Protein AF-A0A3M9ZKU4-F1 (afdb_monomer)

Radius of gyration: 20.18 Å; Cα contacts (8 Å, |Δi|>4): 265; chains: 1; bounding box: 45×36×62 Å

Structure (mmCIF, N/CA/C/O backbone):
data_AF-A0A3M9ZKU4-F1
#
_entry.id   AF-A0A3M9ZKU4-F1
#
loop_
_atom_site.group_PDB
_atom_site.id
_atom_site.type_symbol
_atom_site.label_atom_id
_atom_site.label_alt_id
_atom_site.label_comp_id
_atom_site.label_asym_id
_atom_site.label_entity_id
_atom_site.label_seq_id
_atom_site.pdbx_PDB_ins_code
_atom_site.Cartn_x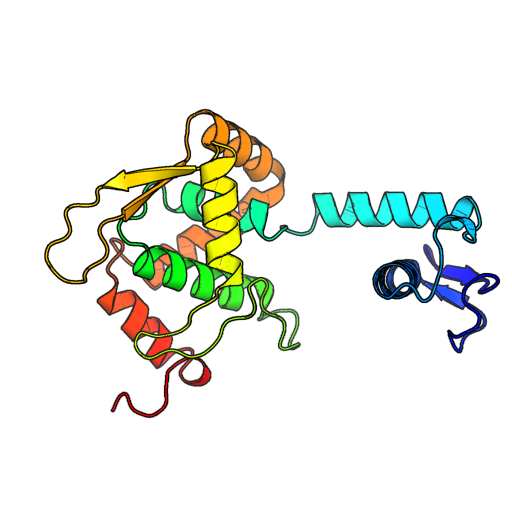
_atom_site.Cartn_y
_atom_site.Cartn_z
_atom_site.occupancy
_atom_site.B_iso_or_equiv
_atom_site.auth_seq_id
_atom_site.auth_comp_id
_atom_site.auth_asym_id
_atom_site.auth_atom_id
_atom_site.pdbx_PDB_model_num
ATOM 1 N N . MET A 1 1 ? -6.262 -0.823 36.519 1.00 55.97 1 MET A N 1
ATOM 2 C CA . MET A 1 1 ? -6.368 -1.360 35.153 1.00 55.97 1 MET A CA 1
ATOM 3 C C . MET A 1 1 ? -5.644 -0.375 34.269 1.00 55.97 1 MET A C 1
ATOM 5 O O . MET A 1 1 ? -5.822 0.823 34.496 1.00 55.97 1 MET A O 1
ATOM 9 N N . ALA A 1 2 ? -4.749 -0.844 33.404 1.00 54.88 2 ALA A N 1
ATOM 10 C CA . ALA A 1 2 ? -4.152 0.037 32.411 1.00 54.88 2 ALA A CA 1
ATOM 11 C C . ALA A 1 2 ? -5.251 0.548 31.461 1.00 54.88 2 ALA A C 1
ATOM 13 O O . ALA A 1 2 ? -6.336 -0.032 31.379 1.00 54.88 2 ALA A O 1
ATOM 14 N N . GLU A 1 3 ? -5.000 1.668 30.790 1.00 66.38 3 GLU A N 1
ATOM 15 C CA . GLU A 1 3 ? -5.910 2.185 29.769 1.00 66.38 3 GLU A CA 1
ATOM 16 C C . GLU A 1 3 ? -6.094 1.118 28.676 1.00 66.38 3 GLU A C 1
ATOM 18 O O . GLU A 1 3 ? -5.113 0.605 28.142 1.00 66.38 3 GLU A O 1
ATOM 23 N N . GLY A 1 4 ? -7.343 0.723 28.405 1.00 75.31 4 GLY A N 1
ATOM 24 C CA . GLY A 1 4 ? -7.663 -0.322 27.426 1.00 75.31 4 GLY A CA 1
ATOM 25 C C . GLY A 1 4 ? -7.646 -1.770 27.939 1.00 75.31 4 GLY A C 1
ATOM 26 O O . GLY A 1 4 ? -7.735 -2.677 27.115 1.00 75.31 4 GLY A O 1
ATOM 27 N N . GLU A 1 5 ? -7.556 -2.016 29.253 1.00 88.75 5 GLU A N 1
ATOM 28 C CA . GLU A 1 5 ? -7.750 -3.349 29.852 1.00 88.75 5 GLU A CA 1
ATOM 29 C C . GLU A 1 5 ? -9.136 -3.502 30.490 1.00 88.75 5 GLU A C 1
ATOM 31 O O . GLU A 1 5 ? -9.550 -2.690 31.323 1.00 88.75 5 GLU A O 1
ATOM 36 N N . PHE A 1 6 ? -9.814 -4.603 30.168 1.00 89.94 6 PHE A N 1
ATOM 37 C CA . PHE A 1 6 ? -11.146 -4.935 30.671 1.00 89.94 6 PHE A CA 1
ATOM 38 C C . PHE A 1 6 ? -11.105 -6.211 31.488 1.00 89.94 6 PHE A C 1
ATOM 40 O O . PHE A 1 6 ? -10.318 -7.113 31.208 1.00 89.94 6 PHE A O 1
ATOM 47 N N . ARG A 1 7 ? -11.995 -6.330 32.474 1.00 89.94 7 ARG A N 1
ATOM 48 C CA . ARG A 1 7 ? -12.228 -7.618 33.127 1.00 89.94 7 ARG A CA 1
ATOM 49 C C . ARG A 1 7 ? -12.818 -8.584 32.101 1.00 89.94 7 ARG A C 1
ATOM 51 O O . ARG A 1 7 ? -13.828 -8.269 31.478 1.00 89.94 7 ARG A O 1
ATOM 58 N N . ASN A 1 8 ? -12.217 -9.759 31.956 1.00 88.62 8 ASN A N 1
ATOM 59 C CA . ASN A 1 8 ? -12.696 -10.754 31.009 1.00 88.62 8 ASN A CA 1
ATOM 60 C C . ASN A 1 8 ? -13.974 -11.423 31.541 1.00 88.62 8 ASN A C 1
ATOM 62 O O . ASN A 1 8 ? -13.930 -12.285 32.419 1.00 88.62 8 ASN A O 1
ATOM 66 N N . THR A 1 9 ? -15.127 -10.990 31.035 1.00 87.69 9 THR A N 1
ATOM 67 C CA . THR A 1 9 ? -16.443 -11.581 31.337 1.00 87.69 9 THR A CA 1
ATOM 68 C C . THR A 1 9 ? -17.165 -12.095 30.092 1.00 87.69 9 THR A C 1
ATOM 70 O O . THR A 1 9 ? -18.273 -12.614 30.208 1.00 87.69 9 THR A O 1
ATOM 73 N N . PHE A 1 10 ? -16.550 -11.946 28.918 1.00 87.31 10 PHE A N 1
ATOM 74 C CA . PHE A 1 10 ? -17.179 -12.119 27.605 1.00 87.31 10 PHE A CA 1
ATOM 75 C C . PHE A 1 10 ? -16.336 -12.954 26.622 1.00 87.31 10 PHE A C 1
ATOM 77 O O . PHE A 1 10 ? -16.842 -13.306 25.561 1.00 87.31 10 PHE A O 1
ATOM 84 N N . ALA A 1 11 ? -15.091 -13.313 26.966 1.00 87.69 11 ALA A N 1
ATOM 85 C CA . ALA A 1 11 ? -14.219 -14.183 26.172 1.00 87.69 11 ALA A CA 1
ATOM 86 C C . ALA A 1 11 ? -13.860 -15.452 26.979 1.00 87.69 11 ALA A C 1
ATOM 88 O O . ALA A 1 11 ? -12.819 -15.492 27.639 1.00 87.69 11 ALA A O 1
ATOM 89 N N . PRO A 1 12 ? -14.726 -16.486 26.986 1.00 82.88 12 PRO A N 1
ATOM 90 C CA . PRO A 1 12 ? -14.557 -17.662 27.847 1.00 82.88 12 PRO A CA 1
ATOM 91 C C . PRO A 1 12 ? -13.347 -18.532 27.480 1.00 82.88 12 PRO A C 1
ATOM 93 O O . PRO A 1 12 ? -12.839 -19.238 28.346 1.00 82.88 12 PRO A O 1
ATOM 96 N N . ASP A 1 13 ? -12.889 -18.464 26.229 1.00 84.12 13 ASP A N 1
ATOM 97 C CA . ASP A 1 13 ? -11.744 -19.231 25.724 1.00 84.12 13 ASP A CA 1
ATOM 98 C C . ASP A 1 13 ? -10.401 -18.488 25.892 1.00 84.12 13 ASP A C 1
ATOM 100 O O . ASP A 1 13 ? -9.344 -19.037 25.581 1.00 84.12 13 ASP A O 1
ATOM 104 N N . TYR A 1 14 ? -10.424 -17.250 26.400 1.00 85.19 14 TYR A N 1
ATOM 105 C CA . TYR A 1 14 ? -9.227 -16.457 26.668 1.00 85.19 14 TYR A CA 1
ATOM 106 C C . TYR A 1 14 ? -8.731 -16.699 28.102 1.00 85.19 14 TYR A C 1
ATOM 108 O O . TYR A 1 14 ? -9.394 -16.332 29.077 1.00 85.19 14 TYR A O 1
ATOM 116 N N . ASP A 1 15 ? -7.538 -17.283 28.236 1.00 78.75 15 ASP A N 1
ATOM 117 C CA . ASP A 1 15 ? -6.897 -17.558 29.528 1.00 78.75 15 ASP A CA 1
ATOM 118 C C . ASP A 1 15 ? -6.348 -16.260 30.156 1.00 78.75 15 ASP A C 1
ATOM 120 O O . ASP A 1 15 ? -5.173 -15.908 30.034 1.00 78.75 15 ASP A O 1
ATOM 124 N N . GLY A 1 16 ? -7.221 -15.522 30.845 1.00 85.38 16 GLY A N 1
ATOM 125 C CA . GLY A 1 16 ? -6.850 -14.323 31.595 1.00 85.38 16 GLY A CA 1
ATOM 126 C C . GLY A 1 16 ? -8.031 -13.652 32.294 1.00 85.38 16 GLY A C 1
ATOM 127 O O . GLY A 1 16 ? -9.131 -13.584 31.749 1.00 85.38 16 GLY A O 1
ATOM 128 N N . GLU A 1 17 ? -7.801 -13.122 33.503 1.00 86.81 17 GLU A N 1
ATOM 129 C CA . GLU A 1 17 ? -8.806 -12.340 34.250 1.00 86.81 17 GLU A CA 1
ATOM 130 C C . GLU A 1 17 ? -9.052 -10.952 33.635 1.00 86.81 17 GLU A C 1
ATOM 132 O O . GLU A 1 17 ? -10.103 -10.342 33.859 1.00 86.81 17 GLU A O 1
ATOM 137 N N . THR A 1 18 ? -8.094 -10.462 32.845 1.00 91.12 18 THR A N 1
ATOM 138 C CA . THR A 1 18 ? -8.177 -9.218 32.083 1.00 91.12 18 THR A CA 1
ATOM 139 C C . THR A 1 18 ? -7.808 -9.444 30.622 1.00 91.12 18 THR A C 1
ATOM 141 O O . THR A 1 18 ? -6.944 -10.261 30.311 1.00 91.12 18 THR A O 1
ATOM 144 N N . ILE A 1 19 ? -8.455 -8.699 29.729 1.00 89.69 19 ILE A N 1
ATOM 145 C CA . ILE A 1 19 ? -8.217 -8.721 28.286 1.00 89.69 19 ILE A CA 1
ATOM 146 C C . ILE A 1 19 ? -8.042 -7.284 27.783 1.00 89.69 19 ILE A C 1
ATOM 148 O O . ILE A 1 19 ? -8.803 -6.389 28.154 1.00 89.69 19 ILE A O 1
ATOM 152 N N . GLY A 1 20 ? -7.001 -7.047 26.986 1.00 91.06 20 GLY A N 1
ATOM 153 C CA . GLY A 1 20 ? -6.743 -5.741 26.375 1.00 91.06 20 GLY A CA 1
ATOM 154 C C . GLY A 1 20 ? -7.569 -5.529 25.105 1.00 91.06 20 GLY A C 1
ATOM 155 O O . GLY A 1 20 ? -7.912 -6.500 24.435 1.00 91.06 20 GLY A O 1
ATOM 156 N N . VAL A 1 21 ? -7.835 -4.273 24.731 1.00 89.88 21 VAL A N 1
ATOM 157 C CA . VAL A 1 21 ? -8.605 -3.912 23.518 1.00 89.88 21 VAL A CA 1
ATOM 158 C C . VAL A 1 21 ? -8.069 -4.575 22.239 1.00 89.88 21 VAL A C 1
ATOM 160 O O . VAL A 1 21 ? -8.845 -5.036 21.406 1.00 89.88 21 VAL A O 1
ATOM 163 N N . GLU A 1 22 ? -6.745 -4.710 22.124 1.00 84.50 22 GLU A N 1
ATOM 164 C CA . GLU A 1 22 ? -6.060 -5.406 21.028 1.00 84.50 22 GLU A CA 1
ATOM 165 C C . GLU A 1 22 ? -6.488 -6.875 20.909 1.00 84.50 22 GLU A C 1
ATOM 167 O O . GLU A 1 22 ? -6.879 -7.329 19.834 1.00 84.50 22 GLU A O 1
ATOM 172 N N . ALA A 1 23 ? -6.468 -7.597 22.032 1.00 86.75 23 ALA A N 1
ATOM 173 C CA . ALA A 1 23 ? -6.866 -8.998 22.092 1.00 86.75 23 ALA A CA 1
ATOM 174 C C . ALA A 1 23 ? -8.371 -9.151 21.827 1.00 86.75 23 ALA A C 1
ATOM 176 O O . ALA A 1 23 ? -8.769 -10.049 21.098 1.00 86.75 23 ALA A O 1
ATOM 177 N N . VAL A 1 24 ? -9.213 -8.229 22.317 1.00 87.19 24 VAL A N 1
ATOM 178 C CA . VAL A 1 24 ? -10.653 -8.235 21.995 1.00 87.19 24 VAL A CA 1
ATOM 179 C C . VAL A 1 24 ? -10.888 -8.123 20.483 1.00 87.19 24 VAL A C 1
ATOM 181 O O . VAL A 1 24 ? -11.711 -8.856 19.936 1.00 87.19 24 VAL A O 1
ATOM 184 N N . ILE A 1 25 ? -10.155 -7.245 19.789 1.00 85.12 25 ILE A N 1
ATOM 185 C CA . ILE A 1 25 ? -10.245 -7.098 18.327 1.00 85.12 25 ILE A CA 1
ATOM 186 C C . ILE A 1 25 ? -9.828 -8.392 17.608 1.00 85.12 25 ILE A C 1
ATOM 188 O O . ILE A 1 25 ? -10.469 -8.780 16.627 1.00 85.12 25 ILE A O 1
ATOM 192 N N . GLU A 1 26 ? -8.782 -9.076 18.077 1.00 82.25 26 GLU A N 1
ATOM 193 C CA . GLU A 1 26 ? -8.367 -10.371 17.519 1.00 82.25 26 GLU A CA 1
ATOM 194 C C . GLU A 1 26 ? -9.414 -11.469 17.748 1.00 82.25 26 GLU A C 1
ATOM 196 O O . GLU A 1 26 ? -9.762 -12.184 16.807 1.00 82.25 26 GLU A O 1
ATOM 201 N N . GLU A 1 27 ? -9.968 -11.579 18.955 1.00 85.25 27 GLU A N 1
ATOM 202 C CA . GLU A 1 27 ? -11.001 -12.568 19.288 1.00 85.25 27 GLU A CA 1
ATOM 203 C C . GLU A 1 27 ? -12.287 -12.360 18.463 1.00 85.25 27 GLU A C 1
ATOM 205 O O . GLU A 1 27 ? -12.864 -13.324 17.948 1.00 85.25 27 GLU A O 1
ATOM 210 N N . LEU A 1 28 ? -12.710 -11.102 18.259 1.00 83.31 28 LEU A N 1
ATOM 211 C CA . LEU A 1 28 ? -13.822 -10.753 17.361 1.00 83.31 28 LEU A CA 1
ATOM 212 C C . LEU A 1 28 ? -13.537 -11.178 15.917 1.00 83.31 28 LEU A C 1
ATOM 214 O O . LEU A 1 28 ? -14.395 -11.764 15.256 1.00 83.31 28 LEU A O 1
ATOM 218 N N . ARG A 1 29 ? -12.324 -10.906 15.417 1.00 80.50 29 ARG A N 1
ATOM 219 C CA . ARG A 1 29 ? -11.918 -11.248 14.045 1.00 80.50 29 ARG A CA 1
ATOM 220 C C . ARG A 1 29 ? -11.939 -12.755 13.804 1.00 80.50 29 ARG A C 1
ATOM 222 O O . ARG A 1 29 ? -12.308 -13.191 12.714 1.00 80.50 29 ARG A O 1
ATOM 229 N N . HIS A 1 30 ? -11.552 -13.542 14.803 1.00 81.44 30 HIS A N 1
ATOM 230 C CA . HIS A 1 30 ? -11.581 -15.001 14.730 1.00 81.44 30 HIS A CA 1
ATOM 231 C C . HIS A 1 30 ? -12.965 -15.598 15.035 1.00 81.44 30 HIS A C 1
ATOM 233 O O . HIS A 1 30 ? -13.149 -16.806 14.899 1.00 81.44 30 HIS A O 1
ATOM 239 N N . GLY A 1 31 ? -13.951 -14.769 15.402 1.00 81.75 31 GLY A N 1
ATOM 240 C CA . GLY A 1 31 ? -15.306 -15.206 15.741 1.00 81.75 31 GLY A CA 1
ATOM 241 C C . GLY A 1 31 ? -15.402 -15.963 17.068 1.00 81.75 31 GLY A C 1
ATOM 242 O O . GLY A 1 31 ? -16.404 -16.636 17.310 1.00 81.75 31 GLY A O 1
ATOM 243 N N . MET A 1 32 ? -14.370 -15.861 17.906 1.00 84.44 32 MET A N 1
ATOM 244 C CA . MET A 1 32 ? -14.300 -16.466 19.239 1.00 84.44 32 MET A CA 1
ATOM 245 C C . MET A 1 32 ? -15.135 -15.675 20.254 1.00 84.44 32 MET A C 1
ATOM 247 O O . MET A 1 32 ? -15.675 -16.233 21.207 1.00 84.44 32 MET A O 1
ATOM 251 N N . VAL A 1 33 ? -15.314 -14.376 19.999 1.00 86.31 33 VAL A N 1
ATOM 252 C CA . VAL A 1 33 ? -16.228 -13.488 20.724 1.00 86.31 33 VAL A CA 1
ATOM 253 C C . VAL A 1 33 ? -17.248 -12.921 19.742 1.00 86.31 33 VAL A C 1
ATOM 255 O O . VAL A 1 33 ? -16.918 -12.602 18.599 1.00 86.31 33 VAL A O 1
ATOM 258 N N . ARG A 1 34 ? -18.506 -12.789 20.173 1.00 85.88 34 ARG A N 1
ATOM 259 C CA . ARG A 1 34 ? -19.550 -12.126 19.384 1.00 85.88 34 ARG A CA 1
ATOM 260 C C . ARG A 1 34 ? -19.668 -10.674 19.813 1.00 85.88 34 ARG A C 1
ATOM 262 O O . ARG A 1 34 ? -19.699 -10.378 21.000 1.00 85.88 34 ARG A O 1
ATOM 269 N N . GLU A 1 35 ? -19.839 -9.780 18.846 1.00 85.31 35 GLU A N 1
ATOM 270 C CA . GLU A 1 35 ? -19.991 -8.344 19.107 1.00 85.31 35 GLU A CA 1
ATOM 271 C C . GLU A 1 35 ? -21.152 -8.033 20.069 1.00 85.31 35 GLU A C 1
ATOM 273 O O . GLU A 1 35 ? -21.012 -7.198 20.955 1.00 85.31 35 GLU A O 1
ATOM 278 N N . GLY A 1 36 ? -22.273 -8.756 19.955 1.00 87.25 36 GLY A N 1
ATOM 279 C CA . GLY A 1 36 ? -23.438 -8.577 20.831 1.00 87.25 36 GLY A CA 1
ATOM 280 C C . GLY A 1 36 ? -23.235 -9.019 22.285 1.00 87.25 36 GLY A C 1
ATOM 281 O O . GLY A 1 36 ? -24.066 -8.683 23.126 1.00 87.25 36 GLY A O 1
ATOM 282 N N . ASP A 1 37 ? -22.154 -9.747 22.578 1.00 88.50 37 ASP A N 1
ATOM 283 C CA . ASP A 1 37 ? -21.815 -10.216 23.925 1.00 88.50 37 ASP A CA 1
ATOM 284 C C . ASP A 1 37 ? -20.846 -9.252 24.644 1.00 88.50 37 ASP A C 1
ATOM 286 O O . ASP A 1 37 ? -20.538 -9.439 25.824 1.00 88.50 37 ASP A O 1
ATOM 290 N N . LEU A 1 38 ? -20.375 -8.200 23.959 1.00 89.56 38 LEU A N 1
ATOM 291 C CA . LEU A 1 38 ? -19.473 -7.208 24.536 1.00 89.56 38 LEU A CA 1
ATOM 292 C C . LEU A 1 38 ? -20.212 -6.239 25.474 1.00 89.56 38 LEU A C 1
ATOM 294 O O . LEU A 1 38 ? -21.251 -5.682 25.108 1.00 89.56 38 LEU A O 1
ATOM 298 N N . PRO A 1 39 ? -19.657 -5.948 26.664 1.00 92.19 39 PRO A N 1
ATOM 299 C CA . PRO A 1 39 ? -20.089 -4.810 27.466 1.00 92.19 39 PRO A CA 1
ATOM 300 C C . PRO A 1 39 ? -19.954 -3.494 26.683 1.00 92.19 39 PRO A C 1
ATOM 302 O O . PRO A 1 39 ? -19.012 -3.325 25.910 1.00 92.19 39 PRO A O 1
ATOM 305 N N . ALA A 1 40 ? -20.847 -2.531 26.931 1.00 90.69 40 ALA A N 1
ATOM 306 C CA . ALA A 1 40 ? -20.859 -1.248 26.213 1.00 90.69 40 ALA A CA 1
ATOM 307 C C . ALA A 1 40 ? -19.508 -0.507 26.274 1.00 90.69 40 ALA A C 1
ATOM 309 O O . ALA A 1 40 ? -19.023 -0.016 25.264 1.00 90.69 40 ALA A O 1
ATOM 310 N N . GLU A 1 41 ? -18.856 -0.511 27.438 1.00 88.69 41 GLU A N 1
ATOM 311 C CA . GLU A 1 41 ? -17.528 0.087 27.636 1.00 88.69 41 GLU A CA 1
ATOM 312 C C . GLU A 1 41 ? -16.420 -0.564 26.790 1.00 88.69 41 GLU A C 1
ATOM 314 O O . GLU A 1 41 ? -15.472 0.109 26.391 1.00 88.69 41 GLU A O 1
ATOM 319 N N . VAL A 1 42 ? -16.546 -1.860 26.487 1.00 89.50 42 VAL A N 1
ATOM 320 C CA . VAL A 1 42 ? -15.620 -2.582 25.604 1.00 89.50 42 VAL A CA 1
ATOM 321 C C . VAL A 1 42 ? -15.920 -2.240 24.149 1.00 89.50 42 VAL A C 1
ATOM 323 O O . VAL A 1 42 ? -14.991 -2.045 23.374 1.00 89.50 42 VAL A O 1
ATOM 326 N N . HIS A 1 43 ? -17.202 -2.122 23.783 1.00 88.81 43 HIS A N 1
ATOM 327 C CA . HIS A 1 43 ? -17.620 -1.720 22.436 1.00 88.81 43 HIS A CA 1
ATOM 328 C C . HIS A 1 43 ? -17.090 -0.327 22.077 1.00 88.81 43 HIS A C 1
ATOM 330 O O . HIS A 1 43 ? -16.409 -0.180 21.064 1.00 88.81 43 HIS A O 1
ATOM 336 N N . ASP A 1 44 ? -17.286 0.657 22.959 1.00 88.00 44 ASP A N 1
ATOM 337 C CA . ASP A 1 44 ? -16.802 2.030 22.762 1.00 88.00 44 ASP A CA 1
ATOM 338 C C . ASP A 1 44 ? -15.270 2.089 22.639 1.00 88.00 44 ASP A C 1
ATOM 340 O O . ASP A 1 44 ? -14.722 2.8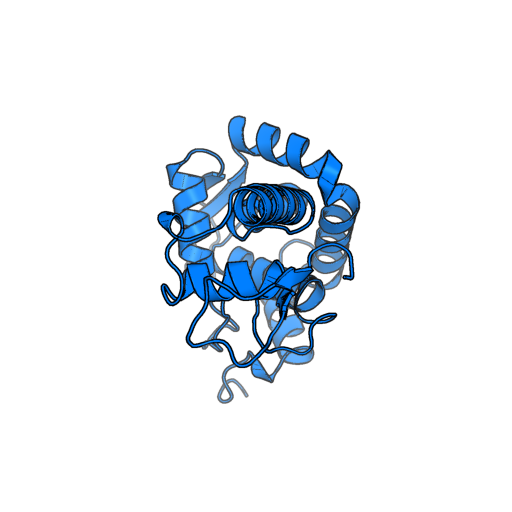18 21.805 1.00 88.00 44 ASP A O 1
ATOM 344 N N . ALA A 1 45 ? -14.558 1.299 23.446 1.00 88.81 45 ALA A N 1
ATOM 345 C CA . ALA A 1 45 ? -13.105 1.236 23.394 1.00 88.81 45 ALA A CA 1
ATOM 346 C C . ALA A 1 45 ? -12.591 0.551 22.123 1.00 88.81 45 ALA A C 1
ATOM 348 O O . ALA A 1 45 ? -11.645 1.045 21.512 1.00 88.81 45 ALA A O 1
ATOM 349 N N . VAL A 1 46 ? -13.224 -0.546 21.695 1.00 86.19 46 VAL A N 1
ATOM 350 C CA . VAL A 1 46 ? -12.921 -1.211 20.420 1.00 86.19 46 VAL A CA 1
ATOM 351 C C . VAL A 1 46 ? -13.177 -0.259 19.255 1.00 86.19 46 VAL A C 1
ATOM 353 O O . VAL A 1 46 ? -12.320 -0.138 18.386 1.00 86.19 46 VAL A O 1
ATOM 356 N N . ALA A 1 47 ? -14.298 0.465 19.247 1.00 83.75 47 ALA A N 1
ATOM 357 C CA . ALA A 1 47 ? -14.599 1.454 18.216 1.00 83.75 47 ALA A CA 1
ATOM 358 C C . ALA A 1 47 ? -13.544 2.573 18.178 1.00 83.75 47 ALA A C 1
ATOM 360 O O . ALA A 1 47 ? -13.000 2.874 17.117 1.00 83.75 47 ALA A O 1
ATOM 361 N N . THR A 1 48 ? -13.186 3.125 19.340 1.00 86.38 48 THR A N 1
ATOM 362 C CA . THR A 1 48 ? -12.147 4.162 19.466 1.00 86.38 48 THR A CA 1
ATOM 363 C C . THR A 1 48 ? -10.789 3.670 18.963 1.00 86.38 48 THR A C 1
ATOM 365 O O . THR A 1 48 ? -10.078 4.397 18.267 1.00 86.38 48 THR A O 1
ATOM 368 N N . GLU A 1 49 ? -10.425 2.433 19.293 1.00 83.69 49 GLU A N 1
ATOM 369 C CA . GLU A 1 49 ? -9.173 1.819 18.865 1.00 83.69 49 GLU A CA 1
ATOM 370 C C . GLU A 1 49 ? -9.170 1.517 17.362 1.00 83.69 49 GLU A C 1
ATOM 372 O O . GLU A 1 49 ? -8.182 1.786 16.684 1.00 83.69 49 GLU A O 1
ATOM 377 N N . LEU A 1 50 ? -10.281 1.035 16.803 1.00 78.25 50 LEU A N 1
ATOM 378 C CA . LEU A 1 50 ? -10.422 0.844 15.359 1.00 78.25 50 LEU A CA 1
ATOM 379 C C . LEU A 1 50 ? -10.329 2.173 14.604 1.00 78.25 50 LEU A C 1
ATOM 381 O O . LEU A 1 50 ? -9.614 2.238 13.608 1.00 78.25 50 LEU A O 1
ATOM 385 N N . GLU A 1 51 ? -10.954 3.244 15.099 1.00 78.69 51 GLU A N 1
ATOM 386 C CA . GLU A 1 51 ? -10.786 4.589 14.538 1.00 78.69 51 GLU A CA 1
ATOM 387 C C . GLU A 1 51 ? -9.338 5.079 14.643 1.00 78.69 51 GLU A C 1
ATOM 389 O O . GLU A 1 51 ? -8.816 5.693 13.711 1.00 78.69 51 GLU A O 1
ATOM 394 N N . ARG A 1 52 ? -8.667 4.831 15.776 1.00 80.56 52 ARG A N 1
ATOM 395 C CA . ARG A 1 52 ? -7.250 5.171 15.950 1.00 80.56 52 ARG A CA 1
ATOM 396 C C . ARG A 1 52 ? -6.399 4.432 14.924 1.00 80.56 52 ARG A C 1
ATOM 398 O O . ARG A 1 52 ? -5.623 5.074 14.223 1.00 80.56 52 ARG A O 1
ATOM 405 N N . ARG A 1 53 ? -6.577 3.118 14.782 1.00 74.81 53 ARG A N 1
ATOM 406 C CA . ARG A 1 53 ? -5.876 2.314 13.774 1.00 74.81 53 ARG A CA 1
ATOM 407 C C . ARG A 1 53 ? -6.189 2.769 12.368 1.00 74.81 53 ARG A C 1
ATOM 409 O O . ARG A 1 53 ? -5.282 2.833 11.556 1.00 74.81 53 ARG A O 1
ATOM 416 N N . GLU A 1 54 ? -7.433 3.112 12.072 1.00 71.00 54 GLU A N 1
ATOM 417 C CA . GLU A 1 54 ? -7.783 3.646 10.765 1.00 71.00 54 GLU A CA 1
ATOM 418 C C . GLU A 1 54 ? -7.073 4.982 10.506 1.00 71.00 54 GLU A C 1
ATOM 420 O O . GLU A 1 54 ? -6.634 5.234 9.388 1.00 71.00 54 GLU A O 1
ATOM 425 N N . ARG A 1 55 ? -6.910 5.840 11.517 1.00 74.06 55 ARG A N 1
ATOM 426 C CA . ARG A 1 55 ? -6.162 7.100 11.375 1.00 74.06 55 ARG A CA 1
ATOM 427 C C . ARG A 1 55 ? -4.651 6.899 11.272 1.00 74.06 55 ARG A C 1
ATOM 429 O O . ARG A 1 55 ? -3.996 7.662 10.569 1.00 74.06 55 ARG A O 1
ATOM 436 N N . GLU A 1 56 ? -4.100 5.922 11.983 1.00 72.19 56 GLU A N 1
ATOM 437 C CA . GLU A 1 56 ? -2.652 5.792 12.193 1.00 72.19 56 GLU A CA 1
ATOM 438 C C . GLU A 1 56 ? -1.996 4.709 11.330 1.00 72.19 56 GLU A C 1
ATOM 440 O O . GLU A 1 56 ? -0.814 4.818 11.007 1.00 72.19 56 GLU A O 1
ATOM 445 N N . LEU A 1 57 ? -2.740 3.679 10.925 1.00 78.44 57 LEU A N 1
ATOM 446 C CA . LEU A 1 57 ? -2.253 2.594 10.083 1.00 78.44 57 LEU A CA 1
ATOM 447 C C . LEU A 1 57 ? -2.757 2.767 8.653 1.00 78.44 57 LEU A C 1
ATOM 449 O O . LEU A 1 57 ? -3.945 2.950 8.381 1.00 78.44 57 LEU A O 1
ATOM 453 N N . ILE A 1 58 ? -1.830 2.654 7.708 1.00 84.81 58 ILE A N 1
ATOM 454 C CA . ILE A 1 58 ? -2.170 2.585 6.292 1.00 84.81 58 ILE A CA 1
ATOM 455 C C . ILE A 1 58 ? -2.848 1.241 6.019 1.00 84.81 58 ILE A C 1
ATOM 457 O O . ILE A 1 58 ? -2.250 0.181 6.206 1.00 84.81 58 ILE A O 1
ATOM 461 N N . SER A 1 59 ? -4.092 1.292 5.543 1.00 87.88 59 SER A N 1
ATOM 462 C CA . SER A 1 59 ? -4.768 0.121 4.988 1.00 87.88 59 SER A CA 1
ATOM 463 C C . SER A 1 59 ? -4.170 -0.254 3.619 1.00 87.88 59 SER A C 1
ATOM 465 O O . SER A 1 59 ? -3.616 0.619 2.937 1.00 87.88 59 SER A O 1
ATOM 467 N N . PRO A 1 60 ? -4.300 -1.515 3.168 1.00 90.50 60 PRO A N 1
ATOM 468 C CA . PRO A 1 60 ? -3.848 -1.942 1.841 1.00 90.50 60 PRO A CA 1
ATOM 469 C C . PRO A 1 60 ? -4.378 -1.084 0.685 1.00 90.50 60 PRO A C 1
ATOM 471 O O . PRO A 1 60 ? -3.639 -0.745 -0.239 1.00 90.50 60 PRO A O 1
ATOM 474 N N . GLU A 1 61 ? -5.639 -0.670 0.759 1.00 92.62 61 GLU A N 1
ATOM 475 C CA . GLU A 1 61 ? -6.300 0.175 -0.234 1.00 92.62 61 GLU A CA 1
ATOM 476 C C . GLU A 1 61 ? -5.654 1.567 -0.273 1.00 92.62 61 GLU A C 1
ATOM 478 O O . GLU A 1 61 ? -5.278 2.070 -1.336 1.00 92.62 61 GLU A O 1
ATOM 483 N N . ARG A 1 62 ? -5.442 2.178 0.902 1.00 93.62 62 ARG A N 1
ATOM 484 C CA . ARG A 1 62 ? -4.776 3.484 1.026 1.00 93.62 62 ARG A CA 1
ATOM 485 C C . ARG A 1 62 ? -3.324 3.418 0.565 1.00 93.62 62 ARG A C 1
ATOM 487 O O . ARG A 1 62 ? -2.857 4.357 -0.081 1.00 93.62 62 ARG A O 1
ATOM 494 N N . ALA A 1 63 ? -2.627 2.310 0.817 1.00 94.56 63 ALA A N 1
ATOM 495 C CA . ALA A 1 63 ? -1.262 2.097 0.345 1.00 94.56 63 ALA A CA 1
ATOM 496 C C . ALA A 1 63 ? -1.165 2.153 -1.186 1.00 94.56 63 ALA A C 1
ATOM 498 O O . ALA A 1 63 ? -0.237 2.773 -1.706 1.00 94.56 63 ALA A O 1
ATOM 499 N N . VAL A 1 64 ? -2.124 1.571 -1.920 1.00 96.94 64 VAL A N 1
ATOM 500 C CA . VAL A 1 64 ? -2.161 1.644 -3.394 1.00 96.94 64 VAL A CA 1
ATOM 501 C C . VAL A 1 64 ? -2.273 3.096 -3.865 1.00 96.94 64 VAL A C 1
ATOM 503 O O . VAL A 1 64 ? -1.509 3.529 -4.734 1.00 96.94 64 VAL A O 1
ATOM 506 N N . ILE A 1 65 ? -3.182 3.871 -3.266 1.00 97.88 65 ILE A N 1
ATOM 507 C CA . ILE A 1 65 ? -3.388 5.283 -3.619 1.00 97.88 65 ILE A CA 1
ATOM 508 C C . ILE A 1 65 ? -2.147 6.119 -3.298 1.00 97.88 65 ILE A C 1
ATOM 510 O O . ILE A 1 65 ? -1.703 6.908 -4.136 1.00 97.88 65 ILE A O 1
ATOM 514 N N . LEU A 1 66 ? -1.551 5.918 -2.120 1.00 96.75 66 LEU A N 1
ATOM 515 C CA . LEU A 1 66 ? -0.324 6.598 -1.708 1.00 96.75 66 LEU A CA 1
ATOM 516 C C . LEU A 1 66 ? 0.852 6.252 -2.623 1.00 96.75 66 LEU A C 1
ATOM 518 O O . LEU A 1 66 ? 1.587 7.153 -3.029 1.00 96.75 66 LEU A O 1
ATOM 522 N N . LEU A 1 67 ? 1.008 4.981 -2.998 1.00 97.06 67 LEU A N 1
ATOM 523 C CA . LEU A 1 67 ? 2.063 4.515 -3.893 1.00 97.06 67 LEU A CA 1
ATOM 524 C C . LEU A 1 67 ? 1.950 5.157 -5.278 1.00 97.06 67 LEU A C 1
ATOM 526 O O . LEU A 1 67 ? 2.893 5.804 -5.741 1.00 97.06 67 LEU A O 1
ATOM 530 N N . ILE A 1 68 ? 0.795 5.011 -5.934 1.00 97.75 68 ILE A N 1
ATOM 531 C CA . ILE A 1 68 ? 0.582 5.550 -7.283 1.00 97.75 68 ILE A CA 1
ATOM 532 C C . ILE A 1 68 ? 0.640 7.080 -7.242 1.00 97.75 68 ILE A C 1
ATOM 534 O O . ILE A 1 68 ? 1.292 7.685 -8.087 1.00 97.75 68 ILE A O 1
ATOM 538 N N . GLY A 1 69 ? 0.052 7.725 -6.231 1.00 97.44 69 GLY A N 1
ATOM 539 C CA . GLY A 1 69 ? 0.121 9.178 -6.058 1.00 97.44 69 GLY A CA 1
ATOM 540 C C . GLY A 1 69 ? 1.540 9.703 -5.827 1.00 97.44 69 GLY A C 1
ATOM 541 O O . GLY A 1 69 ? 1.916 10.746 -6.370 1.00 97.44 69 GLY A O 1
ATOM 542 N N . ALA A 1 70 ? 2.368 8.970 -5.080 1.00 96.75 70 ALA A N 1
ATOM 543 C CA . ALA A 1 70 ? 3.768 9.314 -4.854 1.00 96.75 70 ALA A CA 1
ATOM 544 C C . ALA A 1 70 ? 4.617 9.184 -6.127 1.00 96.75 70 ALA A C 1
ATOM 546 O O . ALA A 1 70 ? 5.517 10.004 -6.333 1.00 96.75 70 ALA A O 1
ATOM 547 N N . MET A 1 71 ? 4.326 8.180 -6.961 1.00 95.50 71 MET A N 1
ATOM 548 C CA . MET A 1 71 ? 5.013 7.906 -8.229 1.00 95.50 71 MET A CA 1
ATOM 549 C C . MET A 1 71 ? 4.475 8.730 -9.410 1.00 95.50 71 MET A C 1
ATOM 551 O O . MET A 1 71 ? 5.188 8.928 -10.396 1.00 95.50 71 MET A O 1
ATOM 555 N N . GLY A 1 72 ? 3.237 9.216 -9.314 1.00 94.94 72 GLY A N 1
ATOM 556 C CA . GLY A 1 72 ? 2.506 9.890 -10.381 1.00 94.94 72 GLY A CA 1
ATOM 557 C C . GLY A 1 72 ? 1.852 8.901 -11.347 1.00 94.94 72 GLY A C 1
ATOM 558 O O . GLY A 1 72 ? 0.717 8.473 -11.148 1.00 94.94 72 GLY A O 1
ATOM 559 N N . GLU A 1 73 ? 2.558 8.583 -12.427 1.00 94.69 73 GLU A N 1
ATOM 560 C CA . GLU A 1 73 ? 2.141 7.611 -13.443 1.00 94.69 73 GLU A CA 1
ATOM 561 C C . GLU A 1 73 ? 3.111 6.434 -13.405 1.00 94.69 73 GLU A C 1
ATOM 563 O O . GLU A 1 73 ? 4.319 6.655 -13.355 1.00 94.69 73 GLU A O 1
ATOM 568 N N . VAL A 1 74 ? 2.603 5.203 -13.447 1.00 94.19 74 VAL A N 1
ATOM 569 C CA . VAL A 1 74 ? 3.418 3.982 -13.465 1.00 94.19 74 VAL A CA 1
ATOM 570 C C . VAL A 1 74 ? 3.123 3.208 -14.738 1.00 94.19 74 VAL A C 1
ATOM 572 O O . VAL A 1 74 ? 1.979 2.838 -14.984 1.00 94.19 74 VAL A O 1
ATOM 575 N N . ARG A 1 75 ? 4.141 2.952 -15.561 1.00 92.56 75 ARG A N 1
ATOM 576 C CA . ARG A 1 75 ? 3.991 2.182 -16.807 1.00 92.56 75 ARG A CA 1
ATOM 577 C C . ARG A 1 75 ? 4.466 0.751 -16.597 1.00 92.56 75 ARG A C 1
ATOM 579 O O . ARG A 1 75 ? 5.665 0.523 -16.467 1.00 92.56 75 ARG A O 1
ATOM 586 N N . GLY A 1 76 ? 3.526 -0.186 -16.578 1.00 91.88 76 GLY A N 1
ATOM 587 C CA . GLY A 1 76 ? 3.772 -1.615 -16.438 1.00 91.88 76 GLY A CA 1
ATOM 588 C C . GLY A 1 76 ? 3.262 -2.189 -15.119 1.00 91.88 76 GLY A C 1
ATOM 589 O O . GLY A 1 76 ? 3.621 -1.726 -14.032 1.00 91.88 76 GLY A O 1
ATOM 590 N N . THR A 1 77 ? 2.454 -3.242 -15.211 1.00 92.81 77 THR A N 1
ATOM 591 C CA . THR A 1 77 ? 1.905 -3.978 -14.066 1.00 92.81 77 THR A CA 1
ATOM 592 C C . THR A 1 77 ? 3.006 -4.627 -13.230 1.00 92.81 77 THR A C 1
ATOM 594 O O . THR A 1 77 ? 2.957 -4.590 -11.998 1.00 92.81 77 THR A O 1
ATOM 597 N N . SER A 1 78 ? 4.040 -5.172 -13.869 1.00 92.75 78 SER A N 1
ATOM 598 C CA . SER A 1 78 ? 5.199 -5.765 -13.200 1.00 92.75 78 SER A CA 1
ATOM 599 C C . SER A 1 78 ? 6.001 -4.718 -12.440 1.00 92.75 78 SER A C 1
ATOM 601 O O . SER A 1 78 ? 6.413 -4.972 -11.307 1.00 92.75 78 SER A O 1
ATOM 603 N N . LEU A 1 79 ? 6.189 -3.534 -13.033 1.00 93.25 79 LEU A N 1
ATOM 604 C CA . LEU A 1 79 ? 6.852 -2.411 -12.373 1.00 93.25 79 LEU A CA 1
ATOM 605 C C . LEU A 1 79 ? 6.075 -1.991 -11.125 1.00 93.25 79 LEU A C 1
ATOM 607 O O . LEU A 1 79 ? 6.666 -1.928 -10.048 1.00 93.25 79 LEU A O 1
ATOM 611 N N . LEU A 1 80 ? 4.760 -1.783 -11.248 1.00 95.31 80 LEU A N 1
ATOM 612 C CA . LEU A 1 80 ? 3.910 -1.416 -10.118 1.00 95.31 80 LEU A CA 1
ATOM 613 C C . LEU A 1 80 ? 4.001 -2.448 -8.981 1.00 95.31 80 LEU A C 1
ATOM 615 O O . LEU A 1 80 ? 4.234 -2.068 -7.836 1.00 95.31 80 LEU A O 1
ATOM 619 N N . HIS A 1 81 ? 3.931 -3.747 -9.297 1.00 95.06 81 HIS A N 1
ATOM 620 C CA . HIS A 1 81 ? 4.105 -4.816 -8.307 1.00 95.06 81 HIS A CA 1
ATOM 621 C C . HIS A 1 81 ? 5.461 -4.759 -7.600 1.00 95.06 81 HIS A C 1
ATOM 623 O O . HIS A 1 81 ? 5.539 -4.983 -6.395 1.00 95.06 81 HIS A O 1
ATOM 629 N N . LYS A 1 82 ? 6.551 -4.486 -8.326 1.00 95.06 82 LYS A N 1
ATOM 630 C CA . LYS A 1 82 ? 7.891 -4.446 -7.721 1.00 95.06 82 LYS A CA 1
ATOM 631 C C . LYS A 1 82 ? 8.084 -3.214 -6.850 1.00 95.06 82 LYS A C 1
ATOM 633 O O . LYS A 1 82 ? 8.731 -3.304 -5.808 1.00 95.06 82 LYS A O 1
ATOM 638 N N . CYS A 1 83 ? 7.518 -2.085 -7.263 1.00 95.50 83 CYS A N 1
ATOM 639 C CA . CYS A 1 83 ? 7.511 -0.865 -6.469 1.00 95.50 83 CYS A CA 1
ATOM 640 C C . CYS A 1 83 ? 6.727 -1.077 -5.171 1.00 95.50 83 CYS A C 1
ATOM 642 O O . CYS A 1 83 ? 7.236 -0.748 -4.103 1.00 95.50 83 CYS A O 1
ATOM 644 N N . ALA A 1 84 ? 5.548 -1.698 -5.261 1.00 95.69 84 ALA A N 1
ATOM 645 C CA . ALA A 1 84 ? 4.720 -2.035 -4.111 1.00 95.69 84 ALA A CA 1
ATOM 646 C C . ALA A 1 84 ? 5.415 -2.998 -3.148 1.00 95.69 84 ALA A C 1
ATOM 648 O O . ALA A 1 84 ? 5.455 -2.719 -1.954 1.00 95.69 84 ALA A O 1
ATOM 649 N N . PHE A 1 85 ? 6.032 -4.070 -3.660 1.00 95.00 85 PHE A N 1
ATOM 650 C CA . PHE A 1 85 ? 6.832 -4.983 -2.842 1.00 95.00 85 PHE A CA 1
ATOM 651 C C . PHE A 1 85 ? 7.888 -4.227 -2.049 1.00 95.00 85 PHE A C 1
ATOM 653 O O . PHE A 1 85 ? 7.984 -4.387 -0.837 1.00 95.00 85 PHE A O 1
ATOM 660 N N . LEU A 1 86 ? 8.673 -3.396 -2.738 1.00 93.50 86 LEU A N 1
ATOM 661 C CA . LEU A 1 86 ? 9.792 -2.718 -2.111 1.00 93.50 86 LEU A CA 1
ATOM 662 C C . LEU A 1 86 ? 9.330 -1.733 -1.031 1.00 93.50 86 LEU A C 1
ATOM 664 O O . LEU A 1 86 ? 9.959 -1.635 0.017 1.00 93.50 86 LEU A O 1
ATOM 668 N N . VAL A 1 87 ? 8.236 -1.018 -1.291 1.00 93.12 87 VAL A N 1
ATOM 669 C CA . VAL A 1 87 ? 7.613 -0.117 -0.318 1.00 93.12 87 VAL A CA 1
ATOM 670 C C . VAL A 1 87 ? 7.123 -0.893 0.897 1.00 93.12 87 VAL A C 1
ATOM 672 O O . VAL A 1 87 ? 7.464 -0.518 2.013 1.00 93.12 87 VAL A O 1
ATOM 675 N N . ASP A 1 88 ? 6.422 -2.007 0.688 1.00 91.62 88 ASP A N 1
ATOM 676 C CA . ASP A 1 88 ? 5.895 -2.836 1.772 1.00 91.62 88 ASP A CA 1
ATOM 677 C C . ASP A 1 88 ? 7.021 -3.359 2.686 1.00 91.62 88 ASP A C 1
ATOM 679 O O . ASP A 1 88 ? 7.001 -3.168 3.905 1.00 91.62 88 ASP A O 1
ATOM 683 N N . VAL A 1 89 ? 8.091 -3.913 2.102 1.00 88.50 89 VAL A N 1
ATOM 684 C CA . VAL A 1 89 ? 9.198 -4.479 2.894 1.00 88.50 89 VAL A CA 1
ATOM 685 C C . VAL A 1 89 ? 10.113 -3.430 3.537 1.00 88.50 89 VAL A C 1
ATOM 687 O O . VAL A 1 89 ? 10.645 -3.667 4.621 1.00 88.50 89 VAL A O 1
ATOM 690 N N . GLU A 1 90 ? 10.337 -2.274 2.905 1.00 87.56 90 GLU A N 1
ATOM 691 C CA . GLU A 1 90 ? 11.197 -1.222 3.475 1.00 87.56 90 GLU A CA 1
ATOM 692 C C . GLU A 1 90 ? 10.467 -0.374 4.527 1.00 87.56 90 GLU A C 1
ATOM 694 O O . GLU A 1 90 ? 11.137 0.185 5.398 1.00 87.56 90 GLU A O 1
ATOM 699 N N . MET A 1 91 ? 9.135 -0.259 4.448 1.00 84.31 91 MET A N 1
ATOM 700 C CA . MET A 1 91 ? 8.339 0.561 5.368 1.00 84.31 91 MET A CA 1
ATOM 701 C C . MET A 1 91 ? 7.713 -0.248 6.501 1.00 84.31 91 MET A C 1
ATOM 703 O O . MET A 1 91 ? 7.848 0.153 7.651 1.00 84.31 91 MET A O 1
ATOM 707 N N . TYR A 1 92 ? 7.085 -1.390 6.215 1.00 69.75 92 TYR A N 1
ATOM 708 C CA . TYR A 1 92 ? 6.242 -2.082 7.200 1.00 69.75 92 TYR A CA 1
ATOM 709 C C . TYR A 1 92 ? 6.903 -3.335 7.790 1.00 69.75 92 TYR A C 1
ATOM 711 O O . TYR A 1 92 ? 6.729 -3.634 8.971 1.00 69.75 92 TYR A O 1
ATOM 719 N N . SER A 1 93 ? 7.755 -4.021 7.022 1.00 60.59 93 SER A N 1
ATOM 720 C CA . SER A 1 93 ? 8.424 -5.255 7.475 1.00 60.59 93 SER A CA 1
ATOM 721 C C . SER A 1 93 ? 9.673 -5.029 8.346 1.00 60.59 93 SER A C 1
ATOM 723 O O . SER A 1 93 ? 10.256 -5.993 8.844 1.00 60.59 93 SER A O 1
ATOM 725 N N . ARG A 1 94 ? 10.151 -3.787 8.514 1.00 48.66 94 ARG A N 1
ATOM 726 C CA . ARG A 1 94 ? 11.392 -3.518 9.269 1.00 48.66 94 ARG A CA 1
ATOM 727 C C . ARG A 1 94 ? 11.196 -3.266 10.758 1.00 48.66 94 ARG A C 1
ATOM 729 O O . ARG A 1 94 ? 12.104 -3.583 11.526 1.00 48.66 94 ARG A O 1
ATOM 736 N N . GLU A 1 95 ? 10.062 -2.704 11.160 1.00 41.44 95 GLU A N 1
ATOM 737 C CA . GLU A 1 95 ? 9.782 -2.408 12.572 1.00 41.44 95 GLU A CA 1
ATOM 738 C C . GLU A 1 95 ? 9.134 -3.595 13.291 1.00 41.44 95 GLU A C 1
ATOM 740 O O . GLU A 1 95 ? 9.479 -3.878 14.438 1.00 41.44 95 GLU A O 1
ATOM 745 N N . SER A 1 96 ? 8.299 -4.364 12.591 1.00 42.91 96 SER A N 1
ATOM 746 C CA . SER A 1 96 ? 7.793 -5.652 13.057 1.00 42.91 96 SER A CA 1
ATOM 747 C C . SER A 1 96 ? 8.596 -6.762 12.375 1.00 42.91 96 SER A C 1
ATOM 749 O O . SER A 1 96 ? 8.469 -7.009 11.185 1.00 42.91 96 SER A O 1
ATOM 751 N N . ARG A 1 97 ? 9.478 -7.450 13.106 1.00 38.66 97 ARG A N 1
ATOM 752 C CA . ARG A 1 97 ? 10.207 -8.632 12.591 1.00 38.66 97 ARG A CA 1
ATOM 753 C C . ARG A 1 97 ? 9.300 -9.846 12.337 1.00 38.66 97 ARG A C 1
ATOM 755 O O . ARG A 1 97 ? 9.811 -10.946 12.130 1.00 38.66 97 ARG A O 1
ATOM 762 N N . ASP A 1 98 ? 7.988 -9.649 12.352 1.00 40.03 98 ASP A N 1
ATOM 763 C CA . ASP A 1 98 ? 7.020 -10.666 12.004 1.00 40.03 98 ASP A CA 1
ATOM 764 C C . ASP A 1 98 ? 6.743 -10.625 10.504 1.00 40.03 98 ASP A C 1
ATOM 766 O O . ASP A 1 98 ? 6.664 -9.586 9.859 1.00 40.03 98 ASP A O 1
ATOM 770 N N . ILE A 1 99 ? 6.638 -11.818 9.939 1.00 47.00 99 ILE A N 1
ATOM 771 C CA . ILE A 1 99 ? 6.747 -12.168 8.518 1.00 47.00 99 ILE A CA 1
ATOM 772 C C . ILE A 1 99 ? 5.531 -11.662 7.693 1.00 47.00 99 ILE A C 1
ATOM 774 O O . ILE A 1 99 ? 5.331 -12.042 6.539 1.00 47.00 99 ILE A O 1
ATOM 778 N N . TYR A 1 100 ? 4.694 -10.792 8.260 1.00 57.31 100 TYR A N 1
ATOM 779 C CA . TYR A 1 100 ? 3.439 -10.339 7.672 1.00 57.31 100 TYR A CA 1
ATOM 780 C C . TYR A 1 100 ? 3.621 -9.026 6.912 1.00 57.31 100 TYR A C 1
ATOM 782 O O . TYR A 1 100 ? 3.335 -7.940 7.401 1.00 57.31 100 TYR A O 1
ATOM 790 N N . THR A 1 101 ? 4.074 -9.136 5.666 1.00 79.19 101 THR A N 1
ATOM 791 C CA . THR A 1 101 ? 3.954 -8.042 4.692 1.00 79.19 101 THR A CA 1
ATOM 792 C C . THR A 1 101 ? 2.480 -7.762 4.398 1.00 79.19 101 THR A C 1
ATOM 794 O O . THR A 1 101 ? 1.711 -8.724 4.278 1.00 79.19 101 THR A O 1
ATOM 797 N N . MET A 1 102 ? 2.107 -6.497 4.191 1.00 85.06 102 MET A N 1
ATOM 798 C CA . MET A 1 102 ? 0.728 -6.056 3.935 1.00 85.06 102 MET A CA 1
ATOM 799 C C . MET A 1 102 ? 0.044 -6.848 2.814 1.00 85.06 102 MET A C 1
ATOM 801 O O . MET A 1 102 ? -1.144 -7.152 2.897 1.00 85.06 102 MET A O 1
ATOM 805 N N . PHE A 1 103 ? 0.802 -7.228 1.784 1.00 89.81 103 PHE A N 1
ATOM 80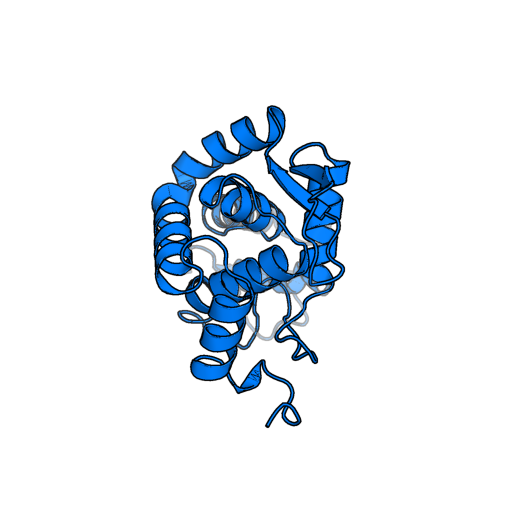6 C CA . PHE A 1 103 ? 0.258 -7.916 0.613 1.00 89.81 103 PHE A CA 1
ATOM 807 C C . PHE A 1 103 ? 0.635 -9.403 0.511 1.00 89.81 103 PHE A C 1
ATOM 809 O O . PHE A 1 103 ? 0.358 -10.032 -0.507 1.00 89.81 103 PHE A O 1
ATOM 816 N N . GLY A 1 104 ? 1.263 -10.007 1.523 1.00 87.94 104 GLY A N 1
ATOM 817 C CA . GLY A 1 104 ? 1.602 -11.441 1.515 1.00 87.94 104 GLY A CA 1
ATOM 818 C C . GLY A 1 104 ? 2.447 -11.889 0.309 1.00 87.94 104 GLY A C 1
ATOM 819 O O . GLY A 1 104 ? 2.054 -12.797 -0.432 1.00 87.94 104 GLY A O 1
ATOM 820 N N . TRP A 1 105 ? 3.587 -11.234 0.076 1.00 90.88 105 TRP A N 1
ATOM 821 C CA . TRP A 1 105 ? 4.419 -11.449 -1.114 1.00 90.88 105 TRP A CA 1
ATOM 822 C C . TRP A 1 105 ? 5.013 -12.856 -1.205 1.00 90.88 105 TRP A C 1
ATOM 824 O O . TRP A 1 105 ? 5.567 -13.387 -0.243 1.00 90.88 105 TRP A O 1
ATOM 834 N N . LYS A 1 106 ? 4.992 -13.430 -2.412 1.00 90.25 106 LYS A N 1
ATOM 835 C CA . LYS A 1 106 ? 5.584 -14.737 -2.723 1.00 90.25 106 LYS A CA 1
ATOM 836 C C . LYS A 1 106 ? 6.717 -14.600 -3.744 1.00 90.25 106 LYS A C 1
ATOM 838 O O . LYS A 1 106 ? 6.597 -13.799 -4.677 1.00 90.25 106 LYS A O 1
ATOM 843 N N . PRO A 1 107 ? 7.802 -15.387 -3.628 1.00 89.94 107 PRO A N 1
ATOM 844 C CA . PRO A 1 107 ? 8.826 -15.453 -4.666 1.00 89.94 107 PRO A CA 1
ATOM 845 C C . PRO A 1 107 ? 8.234 -15.910 -6.007 1.00 89.94 107 PRO A C 1
ATOM 847 O O . PRO A 1 107 ? 7.435 -16.843 -6.056 1.00 89.94 107 PRO A O 1
ATOM 850 N N . HIS A 1 108 ? 8.649 -15.284 -7.108 1.00 87.38 108 HIS A N 1
ATOM 851 C CA . HIS A 1 108 ? 8.206 -15.637 -8.461 1.00 87.38 108 HIS A CA 1
ATOM 852 C C . HIS A 1 108 ? 9.349 -15.449 -9.478 1.00 87.38 108 HIS A C 1
ATOM 854 O O . HIS A 1 108 ? 10.365 -14.820 -9.176 1.00 87.38 108 HIS A O 1
ATOM 860 N N . ARG A 1 109 ? 9.214 -16.018 -10.690 1.00 81.31 109 ARG A N 1
ATOM 861 C CA . ARG A 1 109 ? 10.284 -16.076 -11.717 1.00 81.31 109 ARG A CA 1
ATOM 862 C C . ARG A 1 109 ? 10.847 -14.712 -12.138 1.00 81.31 109 ARG A C 1
ATOM 864 O O . ARG A 1 109 ? 11.981 -14.628 -12.590 1.00 81.31 109 ARG A O 1
ATOM 871 N N . HIS A 1 110 ? 10.061 -13.653 -11.973 1.00 81.62 110 HIS A N 1
ATOM 872 C CA . HIS A 1 110 ? 10.454 -12.275 -12.274 1.00 81.62 110 HIS A CA 1
ATOM 873 C C . HIS A 1 110 ? 10.501 -11.426 -11.001 1.00 81.62 110 HIS A C 1
ATOM 875 O O . HIS A 1 110 ? 10.118 -10.265 -11.028 1.00 81.62 110 HIS A O 1
ATOM 881 N N . GLY A 1 111 ? 10.869 -12.019 -9.865 1.00 86.88 111 GLY A N 1
ATOM 882 C CA . GLY A 1 111 ? 10.837 -11.388 -8.547 1.00 86.88 111 GLY A CA 1
ATOM 883 C C . GLY A 1 111 ? 9.458 -11.420 -7.885 1.00 86.88 111 GLY A C 1
ATOM 884 O O . GLY A 1 111 ? 8.513 -11.943 -8.477 1.00 86.88 111 GLY A O 1
ATOM 885 N N . PRO A 1 112 ? 9.319 -10.838 -6.685 1.00 91.62 112 PRO A N 1
ATOM 886 C CA . PRO A 1 112 ? 8.180 -11.034 -5.788 1.00 91.62 112 PRO A CA 1
ATOM 887 C C . PRO A 1 112 ? 6.846 -10.644 -6.414 1.00 91.62 112 PRO A C 1
ATOM 889 O O . PRO A 1 112 ? 6.756 -9.660 -7.150 1.00 91.62 112 PRO A O 1
ATOM 892 N N . HIS A 1 113 ? 5.812 -11.422 -6.129 1.00 93.06 113 HIS A N 1
ATOM 893 C CA . HIS A 1 113 ? 4.469 -11.226 -6.654 1.00 93.06 113 HIS A CA 1
ATOM 894 C C . HIS A 1 113 ? 3.430 -11.413 -5.546 1.00 93.06 113 HIS A C 1
ATOM 896 O O . HIS A 1 113 ? 3.636 -12.201 -4.622 1.00 93.06 113 HIS A O 1
ATOM 902 N N . SER A 1 114 ? 2.325 -10.680 -5.645 1.00 93.94 114 SER A N 1
ATOM 903 C CA . SER A 1 114 ? 1.206 -10.761 -4.716 1.00 93.94 114 SER A CA 1
ATOM 904 C C . SER A 1 114 ? -0.106 -10.672 -5.485 1.00 93.94 114 SER A C 1
ATOM 906 O O . SER A 1 114 ? -0.374 -9.676 -6.153 1.00 93.94 114 SER A O 1
ATOM 908 N N . GLU A 1 115 ? -0.938 -11.701 -5.335 1.00 93.75 115 GLU A N 1
ATOM 909 C CA . GLU A 1 115 ? -2.319 -11.687 -5.826 1.00 93.75 115 GLU A CA 1
ATOM 910 C C . GLU A 1 115 ? -3.178 -10.677 -5.052 1.00 93.75 115 GLU A C 1
ATOM 912 O O . GLU A 1 115 ? -4.072 -10.063 -5.626 1.00 93.75 115 GLU A O 1
ATOM 917 N N . TRP A 1 116 ? -2.899 -10.480 -3.758 1.00 93.50 116 TRP A N 1
ATOM 918 C CA . TRP A 1 116 ? -3.628 -9.533 -2.913 1.00 93.50 116 TRP A CA 1
ATOM 919 C C . TRP A 1 116 ? -3.406 -8.094 -3.359 1.00 93.50 116 TRP A C 1
ATOM 921 O O . TRP A 1 116 ? -4.369 -7.352 -3.510 1.00 93.50 116 TRP A O 1
ATOM 931 N N . PHE A 1 117 ? -2.157 -7.719 -3.644 1.00 96.06 117 PHE A N 1
ATOM 932 C CA . PHE A 1 117 ? -1.856 -6.402 -4.197 1.00 96.06 117 PHE A CA 1
ATOM 933 C C . PHE A 1 117 ? -2.586 -6.172 -5.527 1.00 96.06 117 PHE A C 1
ATOM 935 O O . PHE A 1 117 ? -3.201 -5.125 -5.708 1.00 96.06 117 PHE A O 1
ATOM 942 N N . GLY A 1 118 ? -2.572 -7.165 -6.427 1.00 95.81 118 GLY A N 1
ATOM 943 C CA . GLY A 1 118 ? -3.309 -7.101 -7.691 1.00 95.81 118 GLY A CA 1
ATOM 944 C C . GLY A 1 118 ? -4.801 -6.826 -7.488 1.00 95.81 118 GLY A C 1
ATOM 945 O O . GLY A 1 118 ? -5.334 -5.910 -8.104 1.00 95.81 118 GLY A O 1
ATOM 946 N N . ARG A 1 119 ? -5.448 -7.529 -6.547 1.00 96.81 119 ARG A N 1
ATOM 947 C CA . ARG A 1 119 ? -6.862 -7.292 -6.205 1.00 96.81 119 ARG A CA 1
ATOM 948 C C . ARG A 1 119 ? -7.120 -5.861 -5.744 1.00 96.81 119 ARG A C 1
ATOM 950 O O . ARG A 1 119 ? -8.067 -5.254 -6.220 1.00 96.81 119 ARG A O 1
ATOM 957 N N . TYR A 1 120 ? -6.275 -5.300 -4.881 1.00 97.38 120 TYR A N 1
ATOM 958 C CA . TYR A 1 120 ? -6.452 -3.917 -4.425 1.00 97.38 120 TYR A CA 1
ATOM 959 C C . TYR A 1 120 ? -6.252 -2.884 -5.539 1.00 97.38 120 TYR A C 1
ATOM 961 O O . TYR A 1 120 ? -6.913 -1.846 -5.543 1.00 97.38 120 TYR A O 1
ATOM 969 N N . VAL A 1 121 ? -5.376 -3.162 -6.509 1.00 97.75 121 VAL A N 1
ATOM 970 C CA . VAL A 1 121 ? -5.266 -2.335 -7.719 1.00 97.75 121 VAL A CA 1
ATOM 971 C C . VAL A 1 121 ? -6.545 -2.435 -8.552 1.00 97.75 121 VAL A C 1
ATOM 973 O O . VAL A 1 121 ? -7.088 -1.399 -8.932 1.00 97.75 121 VAL A O 1
ATOM 976 N N . ASP A 1 122 ? -7.059 -3.644 -8.786 1.00 97.50 122 ASP A N 1
ATOM 977 C CA . ASP A 1 122 ? -8.295 -3.867 -9.548 1.00 97.50 122 ASP A CA 1
ATOM 978 C C . ASP A 1 122 ? -9.506 -3.195 -8.882 1.00 97.50 122 ASP A C 1
ATOM 980 O O . ASP A 1 122 ? -10.344 -2.595 -9.557 1.00 97.50 122 ASP A O 1
ATOM 984 N N . GLU A 1 123 ? -9.593 -3.250 -7.553 1.00 98.06 123 GLU A N 1
ATOM 985 C CA . GLU A 1 123 ? -10.622 -2.564 -6.770 1.00 98.06 123 GLU A CA 1
ATOM 986 C C . GLU A 1 123 ? -10.489 -1.045 -6.885 1.00 98.06 123 GLU A C 1
ATOM 988 O O . GLU A 1 123 ? -11.468 -0.376 -7.204 1.00 98.06 123 GLU A O 1
ATOM 993 N N . ALA A 1 124 ? -9.279 -0.493 -6.752 1.00 98.12 124 ALA A N 1
ATOM 994 C CA . ALA A 1 124 ? -9.051 0.938 -6.936 1.00 98.12 124 ALA A CA 1
ATOM 995 C C . ALA A 1 124 ? -9.396 1.415 -8.362 1.00 98.12 124 ALA A C 1
ATOM 997 O O . ALA A 1 124 ? -9.842 2.554 -8.541 1.00 98.12 124 ALA A O 1
ATOM 998 N N . VAL A 1 125 ? -9.214 0.560 -9.376 1.00 98.06 125 VAL A N 1
ATOM 999 C CA . VAL A 1 125 ? -9.653 0.823 -10.756 1.00 98.06 125 VAL A CA 1
ATOM 1000 C C . VAL A 1 125 ? -11.176 0.776 -10.865 1.00 98.06 125 VAL A C 1
ATOM 1002 O O . VAL A 1 125 ? -11.787 1.718 -11.374 1.00 98.06 125 VAL A O 1
ATOM 1005 N N . ARG A 1 126 ? -11.808 -0.285 -10.351 1.00 98.06 126 ARG A N 1
ATOM 1006 C CA . ARG A 1 126 ? -13.269 -0.461 -10.340 1.00 98.06 126 ARG A CA 1
ATOM 1007 C C . ARG A 1 126 ? -13.978 0.701 -9.645 1.00 98.06 126 ARG A C 1
ATOM 1009 O O . ARG A 1 126 ? -15.003 1.171 -10.133 1.00 98.06 126 ARG A O 1
ATOM 1016 N N . ASP A 1 127 ? -13.410 1.178 -8.546 1.00 97.81 127 ASP A N 1
ATOM 1017 C CA . ASP A 1 127 ? -13.976 2.238 -7.715 1.00 97.81 127 ASP A CA 1
ATOM 1018 C C . ASP A 1 127 ? -13.638 3.643 -8.268 1.00 97.81 127 ASP A C 1
ATOM 1020 O O . ASP A 1 127 ? -14.030 4.669 -7.711 1.00 97.81 127 ASP A O 1
ATOM 1024 N N . GLY A 1 128 ? -12.934 3.713 -9.406 1.00 98.12 128 GLY A N 1
ATOM 1025 C CA . GLY A 1 128 ? -12.653 4.951 -10.130 1.00 98.12 128 GLY A CA 1
ATOM 1026 C C . GLY A 1 128 ? -11.616 5.848 -9.456 1.00 98.12 128 GLY A C 1
ATOM 1027 O O . GLY A 1 128 ? -11.565 7.047 -9.746 1.00 98.12 128 GLY A O 1
ATOM 1028 N N . LEU A 1 129 ? -10.786 5.305 -8.564 1.00 98.56 129 LEU A N 1
ATOM 1029 C CA . LEU A 1 129 ? -9.670 6.011 -7.928 1.00 98.56 129 LEU A CA 1
ATOM 1030 C C . LEU A 1 129 ? -8.404 5.946 -8.792 1.00 98.56 129 LEU A C 1
ATOM 1032 O O . LEU A 1 129 ? -7.642 6.914 -8.871 1.00 98.56 129 LEU A O 1
ATOM 1036 N N . VAL A 1 130 ? -8.210 4.832 -9.493 1.00 98.50 130 VAL A N 1
ATOM 1037 C CA . VAL A 1 130 ? -7.102 4.595 -10.422 1.00 98.50 130 VAL A CA 1
ATOM 1038 C C . VAL A 1 130 ? -7.656 4.427 -11.836 1.00 98.50 130 VAL A C 1
ATOM 1040 O O . VAL A 1 130 ? -8.706 3.835 -12.046 1.00 98.50 130 VAL A O 1
ATOM 1043 N N . GLU A 1 131 ? -6.959 4.978 -12.821 1.00 98.00 131 GLU A N 1
ATOM 1044 C CA . GLU A 1 131 ? -7.197 4.716 -14.238 1.00 98.00 131 GLU A CA 1
ATOM 1045 C C . GLU A 1 131 ? -6.102 3.784 -14.750 1.00 98.00 131 GLU A C 1
ATOM 1047 O O . GLU A 1 131 ? -4.912 4.096 -14.627 1.00 98.00 131 GLU A O 1
ATOM 1052 N N . GLU A 1 132 ? -6.516 2.672 -15.352 1.00 97.31 132 GLU A N 1
ATOM 1053 C CA . GLU A 1 132 ? -5.658 1.833 -16.180 1.00 97.31 132 GLU A CA 1
ATOM 1054 C C . GLU A 1 132 ? -5.673 2.359 -17.624 1.00 97.31 132 GLU A C 1
ATOM 1056 O O . GLU A 1 132 ? -6.736 2.599 -18.198 1.00 97.31 132 GLU A O 1
ATOM 1061 N N . PHE A 1 133 ? -4.499 2.557 -18.222 1.00 94.88 133 PHE A N 1
ATOM 1062 C CA . PHE A 1 133 ? -4.357 3.048 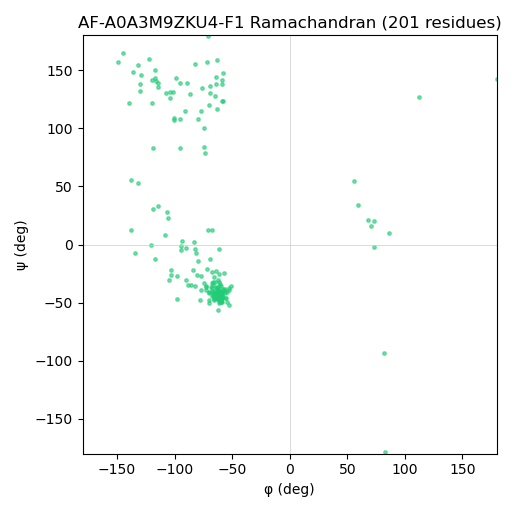-19.593 1.00 94.88 133 PHE A CA 1
ATOM 1063 C C . PHE A 1 133 ? -3.370 2.194 -20.403 1.00 94.88 133 PHE A C 1
ATOM 1065 O O . PHE A 1 133 ? -2.449 1.611 -19.831 1.00 94.88 133 PHE A O 1
ATOM 1072 N N . PRO A 1 134 ? -3.489 2.145 -21.743 1.00 92.25 134 PRO A N 1
ATOM 1073 C CA . PRO A 1 134 ? -2.538 1.418 -22.574 1.00 92.25 134 PRO A CA 1
ATOM 1074 C C . PRO A 1 134 ? -1.128 2.017 -22.482 1.00 92.25 134 PRO A C 1
ATOM 1076 O O . PRO A 1 134 ? -0.887 3.153 -22.900 1.00 92.25 134 PRO A O 1
ATOM 1079 N N . ALA A 1 135 ? -0.174 1.243 -21.974 1.00 84.25 135 ALA A N 1
ATOM 1080 C CA . ALA A 1 135 ? 1.240 1.574 -22.000 1.00 84.25 135 ALA A CA 1
ATOM 1081 C C . ALA A 1 135 ? 1.878 0.893 -23.215 1.00 84.25 135 ALA A C 1
ATOM 1083 O O . ALA A 1 135 ? 2.057 -0.321 -23.253 1.00 84.25 135 ALA 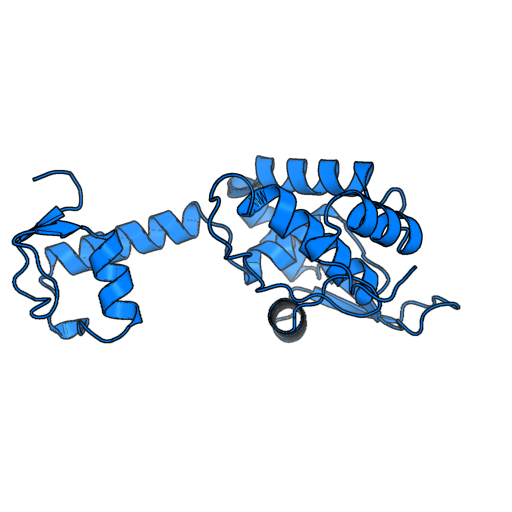A O 1
ATOM 1084 N N . LEU A 1 136 ? 2.234 1.681 -24.229 1.00 68.38 136 LEU A N 1
ATOM 1085 C CA . LEU A 1 136 ? 3.038 1.200 -25.350 1.00 68.38 136 LEU A CA 1
ATOM 1086 C C . LEU A 1 136 ? 4.490 1.021 -24.874 1.00 68.38 136 LEU A C 1
ATOM 1088 O O . LEU A 1 136 ? 5.330 1.891 -25.095 1.00 68.38 136 LEU A O 1
ATOM 1092 N N . GLN A 1 137 ? 4.787 -0.075 -24.176 1.00 59.97 137 GLN A N 1
ATOM 1093 C CA . GLN A 1 137 ? 6.159 -0.544 -23.972 1.00 59.97 137 GLN A CA 1
ATOM 1094 C C . GLN A 1 137 ? 6.402 -1.793 -24.820 1.00 59.97 137 GLN A C 1
ATOM 1096 O O . GLN A 1 137 ? 5.600 -2.721 -24.828 1.00 59.97 137 GLN A O 1
ATOM 1101 N N . GLN A 1 138 ? 7.505 -1.784 -25.572 1.00 51.62 138 GLN A N 1
ATOM 1102 C CA . GLN A 1 138 ? 7.799 -2.782 -26.603 1.00 51.62 138 GLN A CA 1
ATOM 1103 C C . GLN A 1 138 ? 8.357 -4.111 -26.066 1.00 51.62 138 GLN A C 1
ATOM 1105 O O . GLN A 1 138 ? 8.317 -5.087 -26.807 1.00 51.62 138 GLN A O 1
ATOM 1110 N N . ASP A 1 139 ? 8.812 -4.196 -24.809 1.00 51.91 139 ASP A N 1
ATOM 1111 C CA . ASP A 1 139 ? 9.788 -5.245 -24.460 1.00 51.91 139 ASP A CA 1
ATOM 1112 C C . ASP A 1 139 ? 9.359 -6.309 -23.432 1.00 51.91 139 ASP A C 1
ATOM 1114 O O . ASP A 1 139 ? 10.032 -7.332 -23.341 1.00 51.91 139 ASP A O 1
ATOM 1118 N N . PHE A 1 140 ? 8.252 -6.163 -22.687 1.00 55.16 140 PHE A N 1
ATOM 1119 C CA . PHE A 1 140 ? 7.984 -7.084 -21.555 1.00 55.16 140 PHE A CA 1
ATOM 1120 C C . PHE A 1 140 ? 6.546 -7.592 -21.390 1.00 55.16 140 PHE A C 1
ATOM 1122 O O . PHE A 1 140 ? 6.226 -8.208 -20.376 1.00 55.16 140 PHE A O 1
ATOM 1129 N N . GLY A 1 141 ? 5.675 -7.395 -22.383 1.00 60.22 141 GLY A N 1
ATOM 1130 C CA . GLY A 1 141 ? 4.3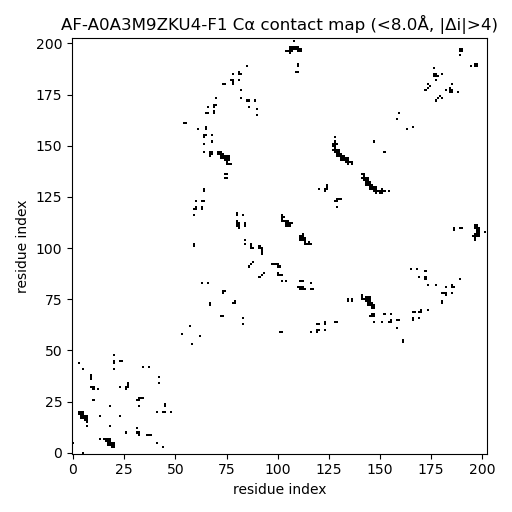07 -7.936 -22.355 1.00 60.22 141 GLY A CA 1
ATOM 1131 C C . GLY A 1 141 ? 3.343 -7.231 -21.392 1.00 60.22 141 GLY A C 1
ATOM 1132 O O . GLY A 1 141 ? 2.161 -7.560 -21.387 1.00 60.22 141 GLY A O 1
ATOM 1133 N N . ASP A 1 142 ? 3.812 -6.237 -20.635 1.00 70.19 142 ASP A N 1
ATOM 1134 C CA . ASP A 1 142 ? 2.955 -5.337 -19.867 1.00 70.19 142 ASP A CA 1
ATOM 1135 C C . ASP A 1 142 ? 2.376 -4.258 -20.791 1.00 70.19 142 ASP A C 1
ATOM 1137 O O . ASP A 1 142 ? 3.077 -3.344 -21.227 1.00 70.19 142 ASP A O 1
ATOM 1141 N N . SER A 1 143 ? 1.079 -4.361 -21.081 1.00 80.06 143 SER A N 1
ATOM 1142 C CA . SER A 1 143 ? 0.348 -3.398 -21.913 1.00 80.06 143 SER A CA 1
ATOM 1143 C C . SER A 1 143 ? -0.360 -2.304 -21.114 1.00 80.06 143 SER A C 1
ATOM 1145 O O . SER A 1 143 ? -1.004 -1.444 -21.711 1.00 80.06 143 SER A O 1
ATOM 1147 N N . ALA A 1 144 ? -0.278 -2.340 -19.783 1.00 92.12 144 ALA A N 1
ATOM 1148 C CA . ALA A 1 144 ? -1.041 -1.480 -18.888 1.00 92.12 144 ALA A CA 1
ATOM 1149 C C . ALA A 1 144 ? -0.141 -0.513 -18.110 1.00 92.12 144 ALA A C 1
ATOM 1151 O O . ALA A 1 144 ? 0.942 -0.866 -17.637 1.00 92.12 144 ALA A O 1
ATOM 1152 N N . GLY A 1 145 ? -0.600 0.723 -17.969 1.00 94.56 145 GLY A N 1
ATOM 1153 C CA . GLY A 1 145 ? -0.087 1.708 -17.031 1.00 94.56 145 GLY A CA 1
ATOM 1154 C C . GLY A 1 145 ? -1.195 2.183 -16.099 1.00 94.56 145 GLY A C 1
ATOM 1155 O O . GLY A 1 145 ? -2.374 2.053 -16.411 1.00 94.56 145 GLY A O 1
ATOM 1156 N N . TYR A 1 146 ? -0.808 2.741 -14.958 1.00 97.62 146 TYR A N 1
ATOM 1157 C CA . TYR A 1 146 ? -1.711 3.136 -13.884 1.00 97.62 146 TYR A CA 1
ATOM 1158 C C . TYR A 1 146 ? -1.418 4.566 -13.443 1.00 97.62 146 TYR A C 1
ATOM 1160 O O . TYR A 1 146 ? -0.258 4.970 -13.311 1.00 97.62 146 TYR A O 1
ATOM 1168 N N . ARG A 1 147 ? -2.470 5.347 -13.203 1.00 98.12 147 ARG A N 1
ATOM 1169 C CA . ARG A 1 147 ? -2.383 6.701 -12.636 1.00 98.12 147 ARG A CA 1
ATOM 1170 C C . ARG A 1 147 ? -3.629 7.017 -11.821 1.00 98.12 147 ARG A C 1
ATOM 1172 O O . ARG A 1 147 ? -4.688 6.456 -12.071 1.00 98.12 147 ARG A O 1
ATOM 1179 N N . LEU A 1 148 ? -3.533 7.954 -10.882 1.00 98.50 148 LEU A N 1
ATOM 1180 C CA . LEU A 1 148 ? -4.713 8.410 -10.141 1.00 98.50 148 LEU A CA 1
ATOM 1181 C C . LEU A 1 148 ? -5.673 9.208 -11.039 1.00 98.50 148 LEU A C 1
ATOM 1183 O O . LEU A 1 148 ? -5.246 10.108 -11.776 1.00 98.50 148 LEU A O 1
ATOM 1187 N N . THR A 1 149 ? -6.973 8.939 -10.911 1.00 98.56 149 THR A N 1
ATOM 1188 C CA . THR A 1 149 ? -8.043 9.750 -11.515 1.00 98.56 149 THR A CA 1
ATOM 1189 C C . THR A 1 149 ? -8.176 11.105 -10.809 1.00 98.56 149 THR A C 1
ATOM 1191 O O . THR A 1 149 ? -7.481 11.405 -9.837 1.00 98.56 149 THR A O 1
ATOM 1194 N N . GLY A 1 150 ? -9.109 11.952 -11.258 1.00 98.25 150 GLY A N 1
ATOM 1195 C CA . GLY A 1 150 ? -9.476 13.161 -10.512 1.00 98.25 150 GLY A CA 1
ATOM 1196 C C . GLY A 1 150 ? -9.972 12.857 -9.091 1.00 98.25 150 GLY A C 1
ATOM 1197 O O . GLY A 1 150 ? -9.616 13.580 -8.162 1.00 98.25 150 GLY A O 1
ATOM 1198 N N . THR A 1 151 ? -10.740 11.778 -8.914 1.00 98.06 151 THR A N 1
ATOM 1199 C CA . THR A 1 151 ? -11.215 11.316 -7.600 1.00 98.06 151 THR A CA 1
ATOM 1200 C C . THR A 1 151 ? -10.060 10.757 -6.776 1.00 98.06 151 THR A C 1
ATOM 1202 O O . THR A 1 151 ? -9.858 11.203 -5.651 1.00 98.06 151 THR A O 1
ATOM 1205 N N . GLY A 1 152 ? -9.223 9.893 -7.358 1.00 98.38 152 GLY A N 1
ATOM 1206 C CA . GLY A 1 152 ? -8.053 9.347 -6.666 1.00 98.38 152 GLY A CA 1
ATOM 1207 C C . GLY A 1 152 ? -7.052 10.413 -6.227 1.00 98.38 152 GLY A C 1
ATOM 1208 O O . GLY A 1 152 ? -6.468 10.304 -5.158 1.00 98.38 152 GLY A O 1
ATOM 1209 N N . LYS A 1 153 ? -6.882 11.498 -6.995 1.00 98.44 153 LYS A N 1
ATOM 1210 C CA . LYS A 1 153 ? -6.034 12.634 -6.590 1.00 98.44 153 LYS A CA 1
ATOM 1211 C C . LYS A 1 153 ? -6.586 13.389 -5.381 1.00 98.44 153 LYS A C 1
ATOM 1213 O O . LYS A 1 153 ? -5.792 13.882 -4.586 1.00 98.44 153 LYS A O 1
ATOM 1218 N N . LYS A 1 154 ? -7.913 13.502 -5.249 1.00 97.69 154 LYS A N 1
ATOM 1219 C CA . LYS A 1 154 ? -8.540 14.096 -4.057 1.00 97.69 154 LYS A CA 1
ATOM 1220 C C . LYS A 1 154 ? -8.325 13.205 -2.840 1.00 97.69 154 LYS A C 1
ATOM 1222 O O . LYS A 1 154 ? -7.922 13.717 -1.803 1.00 97.69 154 LYS A O 1
ATOM 1227 N N . GLU A 1 155 ? -8.512 11.898 -3.007 1.00 96.94 155 GLU A N 1
ATOM 1228 C CA . GLU A 1 155 ? -8.251 10.913 -1.955 1.00 96.94 155 GLU A CA 1
ATOM 1229 C C . GLU A 1 155 ? -6.783 10.951 -1.514 1.00 96.94 155 GLU A C 1
ATOM 1231 O O . GLU A 1 155 ? -6.477 11.106 -0.338 1.00 96.94 155 GLU A O 1
ATOM 1236 N N . PHE A 1 156 ? -5.853 10.943 -2.469 1.00 97.25 156 PHE A N 1
ATOM 1237 C CA . PHE A 1 156 ? -4.425 11.077 -2.193 1.00 97.25 156 PHE A CA 1
ATOM 1238 C C . PHE A 1 156 ? -4.082 12.372 -1.447 1.00 97.25 156 PHE A C 1
ATOM 1240 O O . PHE A 1 156 ? -3.241 12.352 -0.554 1.00 97.25 156 PHE A O 1
ATOM 1247 N N . ALA A 1 157 ? -4.724 13.493 -1.788 1.00 96.62 157 ALA A N 1
ATOM 1248 C CA . ALA A 1 157 ? -4.517 14.758 -1.088 1.00 96.62 157 ALA A CA 1
ATOM 1249 C C . ALA A 1 157 ? -5.024 14.709 0.363 1.00 96.62 157 ALA A C 1
ATOM 1251 O O . ALA A 1 157 ? -4.330 15.208 1.244 1.00 96.62 157 ALA A O 1
ATOM 1252 N N . ALA A 1 158 ? -6.175 14.077 0.614 1.00 93.94 158 ALA A N 1
ATOM 1253 C CA . ALA A 1 158 ? -6.697 13.873 1.965 1.00 93.94 158 ALA A CA 1
ATOM 1254 C C . ALA A 1 158 ? -5.776 12.963 2.796 1.00 93.94 158 ALA A C 1
ATOM 1256 O O . ALA A 1 158 ? -5.438 13.284 3.932 1.00 93.94 158 ALA A O 1
ATOM 1257 N N . LEU A 1 159 ? -5.285 11.872 2.199 1.00 92.94 159 LEU A N 1
ATOM 1258 C CA . LEU A 1 159 ? -4.328 10.971 2.842 1.00 92.94 159 LEU A CA 1
ATOM 1259 C C . LEU A 1 159 ? -2.971 11.639 3.101 1.00 92.94 159 LEU A C 1
ATOM 1261 O O . LEU A 1 159 ? -2.275 11.268 4.043 1.00 92.94 159 LEU A O 1
ATOM 1265 N N . LEU A 1 160 ? -2.584 12.634 2.296 1.00 92.75 160 LEU A N 1
ATOM 1266 C CA . LEU A 1 160 ? -1.308 13.328 2.454 1.00 92.75 160 LEU A CA 1
ATOM 1267 C C . LEU A 1 160 ? -1.183 14.000 3.824 1.00 92.75 160 LEU A C 1
ATOM 1269 O O . LEU A 1 160 ? -0.088 14.023 4.378 1.00 92.75 160 LEU A O 1
ATOM 1273 N N . GLU A 1 161 ? -2.278 14.535 4.369 1.00 85.94 161 GLU A N 1
ATOM 1274 C CA . GLU A 1 161 ? -2.268 15.210 5.672 1.00 85.94 161 GLU A CA 1
ATOM 1275 C C . GLU A 1 161 ? -1.845 14.258 6.798 1.00 85.94 161 GLU A C 1
ATOM 1277 O O . GLU A 1 161 ? -1.026 14.629 7.638 1.00 85.94 161 GLU A O 1
ATOM 1282 N N . ALA A 1 162 ? -2.327 13.013 6.762 1.00 86.69 162 ALA A N 1
ATOM 1283 C CA . ALA A 1 162 ? -1.991 11.982 7.742 1.00 86.69 162 ALA A CA 1
ATOM 1284 C C . ALA A 1 162 ? -0.654 11.276 7.438 1.00 86.69 162 ALA A C 1
ATOM 1286 O O . ALA A 1 162 ? 0.109 10.969 8.350 1.00 86.69 162 ALA A O 1
ATOM 1287 N N . PHE A 1 163 ? -0.330 11.071 6.157 1.00 90.56 163 PHE A N 1
ATOM 1288 C CA . PHE A 1 163 ? 0.750 10.180 5.710 1.00 90.56 163 PHE A CA 1
ATOM 1289 C C . PHE A 1 163 ? 1.859 10.907 4.927 1.00 90.56 163 PHE A C 1
ATOM 1291 O O . PHE A 1 163 ? 2.502 10.346 4.036 1.00 90.56 163 PHE A O 1
ATOM 1298 N N . THR A 1 164 ? 2.118 12.186 5.232 1.00 92.88 164 THR A N 1
ATOM 1299 C CA . THR A 1 164 ? 3.165 12.977 4.547 1.00 92.88 164 THR A CA 1
ATOM 1300 C C . THR A 1 164 ? 4.543 12.305 4.627 1.00 92.88 164 THR A C 1
ATOM 1302 O O . THR A 1 164 ? 5.292 12.290 3.643 1.00 92.88 164 THR A O 1
ATOM 1305 N N . ASN A 1 165 ? 4.890 11.745 5.790 1.00 90.44 165 ASN A N 1
ATOM 1306 C CA . ASN A 1 165 ? 6.183 11.093 6.000 1.00 90.44 165 ASN A CA 1
ATOM 1307 C C . ASN A 1 165 ? 6.299 9.795 5.192 1.00 90.44 165 ASN A C 1
ATOM 1309 O O . ASN A 1 165 ? 7.334 9.571 4.563 1.00 90.44 165 ASN A O 1
ATOM 1313 N N . ASP A 1 166 ? 5.231 9.002 5.128 1.00 90.50 166 ASP A N 1
ATOM 1314 C CA . ASP A 1 166 ? 5.138 7.800 4.299 1.00 90.50 166 ASP A CA 1
ATOM 1315 C C . ASP A 1 166 ? 5.329 8.123 2.820 1.00 90.50 166 ASP A C 1
ATOM 1317 O O . ASP A 1 166 ? 6.176 7.530 2.160 1.00 90.50 166 ASP A O 1
ATOM 1321 N N . VAL A 1 167 ? 4.639 9.141 2.296 1.00 94.62 167 VAL A N 1
ATOM 1322 C CA . VAL A 1 167 ? 4.800 9.568 0.895 1.00 94.62 167 VAL A CA 1
ATOM 1323 C C . VAL A 1 167 ? 6.230 10.010 0.606 1.00 94.62 167 VAL A C 1
ATOM 1325 O O . VAL A 1 167 ? 6.792 9.677 -0.444 1.00 94.62 167 VAL A O 1
ATOM 1328 N N . LYS A 1 168 ? 6.848 10.759 1.525 1.00 95.00 168 LYS A N 1
ATOM 1329 C CA . LYS A 1 168 ? 8.256 11.145 1.398 1.00 95.00 168 LYS A CA 1
ATOM 1330 C C . LYS A 1 168 ? 9.150 9.906 1.359 1.00 95.00 168 LYS A C 1
ATOM 1332 O O . LYS A 1 168 ? 10.019 9.821 0.491 1.00 95.00 168 LYS A O 1
ATOM 1337 N N . LYS A 1 169 ? 8.896 8.928 2.228 1.00 92.75 169 LYS A N 1
ATOM 1338 C CA . LYS A 1 169 ? 9.650 7.677 2.279 1.00 92.75 169 LYS A CA 1
ATOM 1339 C C . LYS A 1 169 ? 9.485 6.848 1.008 1.00 92.75 169 LYS A C 1
ATOM 1341 O O . LYS A 1 169 ? 10.489 6.403 0.455 1.00 92.75 169 LYS A O 1
ATOM 1346 N N . ILE A 1 170 ? 8.265 6.715 0.488 1.00 94.38 170 ILE A N 1
ATOM 1347 C CA . ILE A 1 170 ? 7.979 6.057 -0.794 1.00 94.38 170 ILE A CA 1
ATOM 1348 C C . ILE A 1 170 ? 8.814 6.703 -1.904 1.00 94.38 170 ILE A C 1
ATOM 1350 O O . ILE A 1 170 ? 9.514 6.008 -2.642 1.00 94.38 170 ILE A O 1
ATOM 1354 N N . ARG A 1 171 ? 8.810 8.039 -1.998 1.00 95.50 171 ARG A N 1
ATOM 1355 C CA . ARG A 1 171 ? 9.602 8.769 -3.003 1.00 95.50 171 ARG A CA 1
ATOM 1356 C C . ARG A 1 171 ? 11.102 8.526 -2.856 1.00 95.50 171 ARG A C 1
ATOM 1358 O O . ARG A 1 171 ? 11.778 8.336 -3.864 1.00 95.50 171 ARG A O 1
ATOM 1365 N N . GLU A 1 172 ? 11.624 8.500 -1.632 1.00 94.94 172 GLU A N 1
ATOM 1366 C CA . GLU A 1 172 ? 13.035 8.190 -1.359 1.00 94.94 172 GLU A CA 1
ATOM 1367 C C . GLU A 1 172 ? 13.407 6.764 -1.794 1.00 94.94 172 GLU A C 1
ATOM 1369 O O . GLU A 1 172 ? 14.428 6.567 -2.459 1.00 94.94 172 GLU A O 1
ATOM 1374 N N . ILE A 1 173 ? 12.566 5.776 -1.467 1.00 93.44 173 ILE A N 1
ATOM 1375 C CA . ILE A 1 173 ? 12.752 4.377 -1.876 1.00 93.44 173 ILE A CA 1
ATOM 1376 C C . ILE A 1 173 ? 12.765 4.285 -3.409 1.00 93.44 173 ILE A C 1
ATOM 1378 O O . ILE A 1 173 ? 13.686 3.699 -3.984 1.00 93.44 173 ILE A O 1
ATOM 1382 N N . MET A 1 174 ? 11.797 4.915 -4.084 1.00 93.56 174 MET A N 1
ATOM 1383 C CA . MET A 1 174 ? 11.695 4.894 -5.548 1.00 93.56 174 MET A CA 1
ATOM 1384 C C . MET A 1 174 ? 12.872 5.594 -6.229 1.00 93.56 174 MET A C 1
ATOM 1386 O O . MET A 1 174 ? 13.426 5.060 -7.189 1.00 93.56 174 MET A O 1
ATOM 1390 N N . ALA A 1 175 ? 13.313 6.745 -5.717 1.00 92.88 175 ALA A N 1
ATOM 1391 C CA . ALA A 1 175 ? 14.469 7.460 -6.256 1.00 92.88 175 ALA A CA 1
ATOM 1392 C C . ALA A 1 175 ? 15.759 6.626 -6.176 1.00 92.88 175 ALA A C 1
ATOM 1394 O O . ALA A 1 175 ? 16.594 6.686 -7.079 1.00 92.88 175 ALA A O 1
ATOM 1395 N N . LYS A 1 176 ? 15.911 5.826 -5.113 1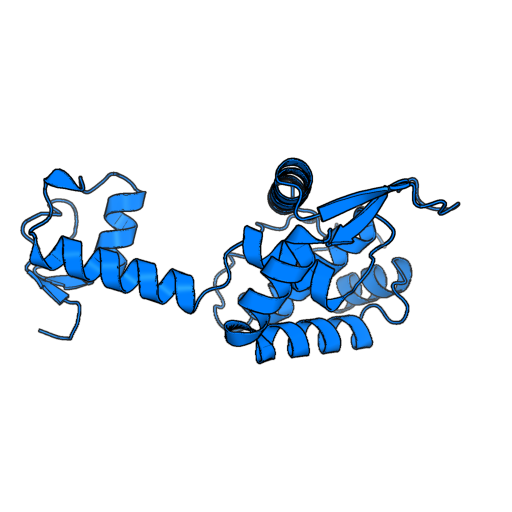.00 91.19 176 LYS A N 1
ATOM 1396 C CA . LYS A 1 176 ? 17.073 4.959 -4.898 1.00 91.19 176 LYS A CA 1
ATOM 1397 C C . LYS A 1 176 ? 17.031 3.686 -5.747 1.00 91.19 176 LYS A C 1
ATOM 1399 O O . LYS A 1 176 ? 18.042 3.325 -6.345 1.00 91.19 176 LYS A O 1
ATOM 1404 N N . ALA A 1 177 ? 15.900 2.983 -5.760 1.00 87.31 177 ALA A N 1
ATOM 1405 C CA . ALA A 1 177 ? 15.811 1.626 -6.302 1.00 87.31 177 ALA A CA 1
ATOM 1406 C C . ALA A 1 177 ? 15.278 1.555 -7.739 1.00 87.31 177 ALA A C 1
ATOM 1408 O O . ALA A 1 177 ? 15.626 0.636 -8.477 1.00 87.31 177 ALA A O 1
ATOM 1409 N N . ALA A 1 178 ? 14.466 2.529 -8.152 1.00 83.88 178 ALA A N 1
ATOM 1410 C CA . ALA A 1 178 ? 13.832 2.572 -9.466 1.00 83.88 178 ALA A CA 1
ATOM 1411 C C . ALA A 1 178 ? 14.000 3.948 -10.141 1.00 83.88 178 ALA A C 1
ATOM 1413 O O . ALA A 1 178 ? 13.009 4.550 -10.568 1.00 83.88 178 ALA A O 1
ATOM 1414 N N . PRO A 1 179 ? 15.233 4.483 -10.271 1.00 83.25 179 PRO A N 1
ATOM 1415 C CA . PRO A 1 179 ? 15.440 5.769 -10.926 1.00 83.25 179 PRO A CA 1
ATOM 1416 C C . PRO A 1 179 ? 14.917 5.714 -12.366 1.00 83.25 179 PRO A C 1
ATOM 1418 O O . PRO A 1 179 ? 15.323 4.854 -13.152 1.00 83.25 179 PRO A O 1
ATOM 1421 N N . GLY A 1 180 ? 14.001 6.628 -12.696 1.00 82.38 180 GLY A N 1
ATOM 1422 C CA . GLY A 1 180 ? 13.343 6.666 -14.003 1.00 82.38 180 GLY A CA 1
ATOM 1423 C C . GLY A 1 180 ? 12.405 5.486 -14.271 1.00 82.38 180 GLY A C 1
ATOM 1424 O O . GLY A 1 180 ? 12.145 5.200 -15.433 1.00 82.38 180 GLY A O 1
ATOM 1425 N N . GLN A 1 181 ? 11.925 4.793 -13.230 1.00 83.62 181 GLN A N 1
ATOM 1426 C CA . GLN A 1 181 ? 10.970 3.686 -13.357 1.00 83.62 181 GLN A CA 1
ATOM 1427 C C . GLN A 1 181 ? 11.475 2.511 -14.221 1.00 83.62 181 GLN A C 1
ATOM 1429 O O . GLN A 1 181 ? 10.716 1.839 -14.912 1.00 83.62 181 GLN A O 1
ATOM 1434 N N . SER A 1 182 ? 12.782 2.238 -14.183 1.00 88.44 182 SER A N 1
ATOM 1435 C CA . SER A 1 182 ? 13.373 1.095 -14.889 1.00 88.44 182 SER A CA 1
ATOM 1436 C C . SER A 1 182 ? 13.105 -0.218 -14.146 1.00 88.44 182 SER A C 1
ATOM 1438 O O . SER A 1 182 ? 13.629 -0.431 -13.049 1.00 88.44 182 SER A O 1
ATOM 1440 N N . LEU A 1 183 ? 12.336 -1.113 -14.776 1.00 89.38 183 LEU A N 1
ATOM 1441 C CA .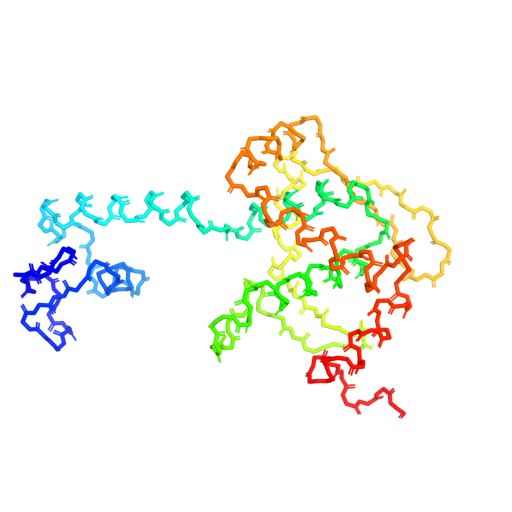 LEU A 1 183 ? 12.021 -2.438 -14.236 1.00 89.38 183 LEU A CA 1
ATOM 1442 C C . LEU A 1 183 ? 13.287 -3.274 -13.982 1.00 89.38 183 LEU A C 1
ATOM 1444 O O . LEU A 1 183 ? 13.442 -3.816 -12.891 1.00 89.38 183 LEU A O 1
ATOM 1448 N N . ASP A 1 184 ? 14.225 -3.317 -14.930 1.00 88.94 184 ASP A N 1
ATOM 1449 C CA . ASP A 1 184 ? 15.468 -4.096 -14.800 1.00 88.94 184 ASP A CA 1
ATOM 1450 C C . ASP A 1 184 ? 16.317 -3.657 -13.605 1.00 88.94 184 ASP A C 1
ATOM 1452 O O . ASP A 1 184 ? 16.857 -4.487 -12.864 1.00 88.94 184 ASP A O 1
ATOM 1456 N N . ARG A 1 185 ? 16.422 -2.340 -13.384 1.00 90.00 185 ARG A N 1
ATOM 1457 C CA . ARG A 1 185 ? 17.143 -1.791 -12.228 1.00 90.00 185 ARG A CA 1
ATOM 1458 C C . ARG A 1 185 ? 16.462 -2.171 -10.925 1.00 90.00 185 ARG A C 1
ATOM 1460 O O . ARG A 1 185 ? 17.146 -2.565 -9.984 1.00 90.00 185 ARG A O 1
ATOM 1467 N N . LEU A 1 186 ? 15.136 -2.097 -10.891 1.00 91.75 186 LEU A N 1
ATOM 1468 C CA . LEU A 1 186 ? 14.359 -2.448 -9.713 1.00 91.75 186 LEU A CA 1
ATOM 1469 C C . LEU A 1 186 ? 14.449 -3.946 -9.393 1.00 91.75 186 LEU A C 1
ATOM 1471 O O . LEU A 1 186 ? 14.678 -4.304 -8.241 1.00 91.75 186 LEU A O 1
ATOM 1475 N N . ILE A 1 187 ? 14.357 -4.825 -10.395 1.00 91.31 187 ILE A N 1
ATOM 1476 C CA . ILE A 1 187 ? 14.553 -6.273 -10.215 1.00 91.31 187 ILE A CA 1
ATOM 1477 C C . ILE A 1 187 ? 15.970 -6.557 -9.710 1.00 91.31 187 ILE A C 1
ATOM 1479 O O . ILE A 1 187 ? 16.138 -7.292 -8.738 1.00 91.31 187 ILE A O 1
ATOM 1483 N N . SER A 1 188 ? 16.985 -5.931 -10.311 1.00 91.19 188 SER A N 1
ATOM 1484 C CA . SER A 1 188 ? 18.380 -6.077 -9.875 1.00 91.19 188 SER A CA 1
ATOM 1485 C C . SER A 1 188 ? 18.575 -5.624 -8.425 1.00 91.19 188 SER A C 1
ATOM 1487 O O . SER A 1 188 ? 19.283 -6.277 -7.658 1.00 91.19 188 SER A O 1
ATOM 1489 N N . TYR A 1 189 ? 17.928 -4.523 -8.028 1.00 92.50 189 TYR A N 1
ATOM 1490 C CA . TYR A 1 189 ? 17.932 -4.049 -6.647 1.00 92.50 189 TYR A CA 1
ATOM 1491 C C . TYR A 1 189 ? 17.280 -5.073 -5.711 1.00 92.50 189 TYR A C 1
ATOM 1493 O O . TYR A 1 189 ? 17.875 -5.432 -4.696 1.00 92.50 189 TYR A O 1
ATOM 1501 N N . ILE A 1 190 ? 16.100 -5.589 -6.069 1.00 91.88 190 ILE A N 1
ATOM 1502 C CA . ILE A 1 190 ? 15.381 -6.585 -5.267 1.00 91.88 190 ILE A CA 1
ATOM 1503 C C . ILE A 1 190 ? 16.217 -7.855 -5.101 1.00 91.88 190 ILE A C 1
ATOM 1505 O O . ILE A 1 190 ? 16.389 -8.314 -3.982 1.00 91.88 190 ILE A O 1
ATOM 1509 N N . TYR A 1 191 ? 16.810 -8.393 -6.166 1.00 91.06 191 TYR A N 1
ATOM 1510 C CA . TYR A 1 191 ? 17.628 -9.609 -6.071 1.00 91.06 191 TYR A CA 1
ATOM 1511 C C . TYR A 1 191 ? 18.887 -9.415 -5.227 1.00 91.06 191 TYR A C 1
ATOM 1513 O O . TYR A 1 191 ? 19.322 -10.338 -4.542 1.00 91.06 191 TYR A O 1
ATOM 1521 N N . LYS A 1 192 ? 19.460 -8.210 -5.244 1.00 91.56 192 LYS A N 1
ATOM 1522 C CA . LYS A 1 192 ? 20.624 -7.875 -4.425 1.00 91.56 192 LYS A CA 1
ATOM 1523 C C . LYS A 1 192 ? 20.283 -7.732 -2.939 1.00 91.56 192 LYS A C 1
ATOM 1525 O O . LYS A 1 192 ? 21.105 -8.096 -2.103 1.00 91.56 192 LYS A O 1
ATOM 1530 N N . HIS A 1 193 ? 19.133 -7.144 -2.615 1.00 90.50 193 HIS A N 1
ATOM 1531 C CA . HIS A 1 193 ? 18.790 -6.744 -1.246 1.00 90.50 193 HIS A CA 1
ATOM 1532 C C . HIS A 1 193 ? 17.799 -7.678 -0.540 1.00 90.50 193 HIS A C 1
ATOM 1534 O O . HIS A 1 193 ? 17.793 -7.701 0.686 1.00 90.50 193 HIS A O 1
ATOM 1540 N N . TYR A 1 194 ? 17.024 -8.449 -1.302 1.00 89.31 194 TYR A N 1
ATOM 1541 C CA . TYR A 1 194 ? 15.959 -9.347 -0.844 1.00 89.31 194 TYR A CA 1
ATOM 1542 C C . TYR A 1 194 ? 15.996 -10.685 -1.607 1.00 89.31 194 TYR A C 1
ATOM 1544 O O . TYR A 1 194 ? 15.019 -11.065 -2.267 1.00 89.31 194 TYR A O 1
ATOM 1552 N N . PRO A 1 195 ? 17.137 -11.400 -1.609 1.00 88.00 195 PRO A N 1
ATOM 1553 C CA . PRO A 1 195 ? 17.302 -12.625 -2.391 1.00 88.00 195 PRO A CA 1
ATOM 1554 C C . PRO A 1 195 ? 16.323 -13.742 -1.993 1.00 88.00 195 PRO A C 1
ATOM 1556 O O . PRO A 1 195 ? 15.986 -14.582 -2.822 1.00 88.00 195 PRO A O 1
ATOM 1559 N N . GLU A 1 196 ? 15.820 -13.752 -0.759 1.00 84.25 196 GLU A N 1
ATOM 1560 C CA . GLU A 1 196 ? 14.790 -14.679 -0.274 1.00 84.25 196 GLU A CA 1
ATOM 1561 C C . GLU A 1 196 ? 13.442 -14.525 -0.996 1.00 84.25 196 GLU A C 1
ATOM 1563 O O . GLU A 1 196 ? 12.668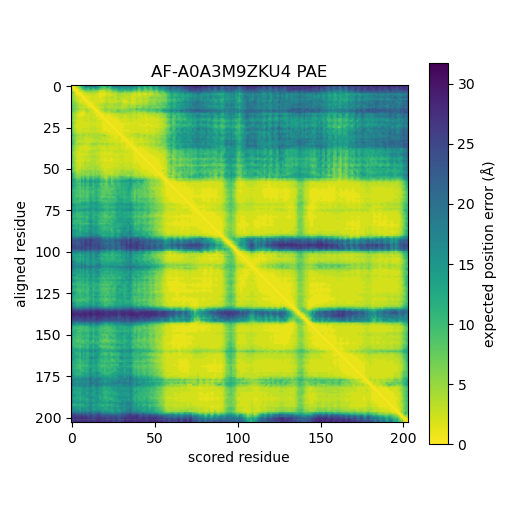 -15.479 -1.075 1.00 84.25 196 GLU A O 1
ATOM 1568 N N . HIS A 1 197 ? 13.194 -13.356 -1.590 1.00 83.31 197 HIS A N 1
ATOM 1569 C CA . HIS A 1 197 ? 12.019 -13.066 -2.410 1.00 83.31 197 HIS A CA 1
ATOM 1570 C C . HIS A 1 197 ? 12.265 -13.292 -3.914 1.00 83.31 197 HIS A C 1
ATOM 1572 O O . HIS A 1 197 ? 11.373 -13.068 -4.741 1.00 83.31 197 HIS A O 1
ATOM 1578 N N . ALA A 1 198 ? 13.456 -13.775 -4.282 1.00 81.62 198 ALA A N 1
ATOM 1579 C CA . ALA A 1 198 ? 13.802 -14.213 -5.627 1.00 81.62 198 ALA A CA 1
ATOM 1580 C C . ALA A 1 198 ? 13.706 -15.743 -5.743 1.00 81.62 198 ALA A C 1
ATOM 1582 O O . ALA A 1 198 ? 14.044 -16.489 -4.824 1.00 81.62 198 ALA A O 1
ATOM 1583 N N . HIS A 1 199 ? 13.253 -16.248 -6.893 1.00 73.62 199 HIS A N 1
ATOM 1584 C CA . HIS A 1 199 ? 13.250 -17.691 -7.127 1.00 73.62 199 HIS A CA 1
ATOM 1585 C C . HIS A 1 199 ? 14.698 -18.199 -7.262 1.00 73.62 199 HIS A C 1
ATOM 1587 O O . HIS A 1 199 ? 15.466 -17.667 -8.060 1.00 73.62 199 HIS A O 1
ATOM 1593 N N . LYS A 1 200 ? 15.074 -19.263 -6.538 1.00 59.78 200 LYS A N 1
ATOM 1594 C CA . LYS A 1 200 ? 16.463 -19.779 -6.445 1.00 59.78 200 LYS A CA 1
ATOM 1595 C C . LYS A 1 200 ? 17.104 -20.265 -7.761 1.00 59.78 200 LYS A C 1
ATOM 1597 O O . LYS A 1 200 ? 18.276 -20.610 -7.759 1.00 59.78 200 LYS A O 1
ATOM 1602 N N . ASN A 1 201 ? 16.368 -20.274 -8.873 1.00 50.75 201 ASN A N 1
ATOM 1603 C CA . ASN A 1 201 ? 16.821 -20.816 -10.164 1.00 50.75 201 ASN A CA 1
ATOM 1604 C C . ASN A 1 201 ? 17.173 -19.718 -11.191 1.00 50.75 201 ASN A C 1
ATOM 1606 O O . ASN A 1 201 ? 17.084 -19.967 -12.387 1.00 50.75 201 ASN A O 1
ATOM 1610 N N . VAL A 1 202 ? 17.497 -18.497 -10.747 1.00 47.81 202 VAL A N 1
ATOM 1611 C CA . VAL A 1 202 ? 17.779 -17.337 -11.627 1.00 47.81 202 VAL A CA 1
ATOM 1612 C C . VAL A 1 202 ? 19.283 -16.995 -11.672 1.00 47.81 202 VAL A C 1
ATOM 1614 O O . VAL A 1 202 ? 19.656 -15.849 -11.892 1.00 47.81 202 VAL A O 1
ATOM 1617 N N . ILE A 1 203 ? 20.164 -17.981 -11.468 1.00 43.69 203 ILE A N 1
ATOM 1618 C CA . ILE A 1 203 ? 21.616 -17.846 -11.697 1.00 43.69 203 ILE A CA 1
ATOM 1619 C C . ILE A 1 203 ? 22.032 -18.820 -12.792 1.00 43.69 203 ILE A C 1
ATOM 1621 O O . ILE A 1 203 ? 21.656 -20.007 -12.666 1.00 43.69 203 ILE A O 1
#

Solvent-accessible surface area (backbone atoms only — not comparable to full-atom values): 11483 Å² total; per-residue (Å²): 124,63,93,60,49,39,75,51,85,60,46,89,89,51,97,50,71,56,44,41,48,68,56,52,55,50,34,44,74,72,63,74,27,60,79,90,61,51,54,69,73,55,50,55,48,44,52,53,50,51,53,48,43,61,70,72,46,82,46,72,62,55,45,53,44,43,50,39,56,54,65,43,65,42,74,21,60,67,42,51,46,47,54,50,50,52,45,37,50,70,65,58,35,66,82,42,88,56,93,72,42,90,43,63,71,39,57,29,97,86,37,50,45,38,72,56,48,51,50,45,51,53,48,35,35,73,74,50,27,31,42,77,42,85,28,94,56,94,84,77,86,40,52,38,18,41,29,55,28,79,59,23,48,51,52,35,55,62,47,36,78,76,38,49,66,56,40,52,48,48,42,53,51,40,58,71,43,26,60,91,71,38,51,69,53,31,51,53,44,42,51,73,76,41,50,88,36,32,45,92,82,81,121

Mean predicted aligned error: 8.73 Å

pLDDT: mean 85.99, std 13.16, range [38.66, 98.56]

Nearest PDB structures (foldseek):
  5x11-assembly4_H  TM=8.171E-01  e=5.271E-01  Bacillus spizizenii str. W23
  5x11-assembly4_G  TM=6.476E-01  e=2.416E-01  Bacillus spizizenii str. W23
  5x11-assembly3_D  TM=6.658E-01  e=2.701E-01  Bacillus spizizenii str. W23
  5x11-assembly2_E  TM=6.320E-01  e=3.192E-01  Bacillus spizizenii str. W23
  1j0r-assembly2_B  TM=3.534E-01  e=1.048E-01  Bacillus subtilis

Foldseek 3Di:
DPVQKDQPPFQPVDPDRIDGLVVVVVCVVVVSGPPVSDDPVSNVSVVVVVVVCVLQPQALLNLLLLLQLLVAKAQFPLLSQLLSVLLQCVPPCPVDVDPDGNQNWAADQLFIDGPSNVVSQVVCCVVQQKDWDQDPDDPDPGRTMIHGDPNSVVVNVVVCVRCVVSSVVSNVSCCPQQPVSDSVSSSVSCCVPPVVRYDPPPD

Sequence (203 aa):
MAEGEFRNTFAPDYDGETIGVEAVIEELRHGMVREGDLPAEVHDAVATELERRERELISPERAVILLIGAMGEVRGTSLLHKCAFLVDVEMYSRESRDIYTMFGWKPHRHGPHSEWFGRYVDEAVRDGLVEEFPALQQDFGDSAGYRLTGTGKKEFAALLEAFTNDVKKIREIMAKAAPGQSLDRLISYIYKHYPEHAHKNVI

Secondary structure (DSSP, 8-state):
--TTEEE-SS-TTS-SSEEEHHHHHHHHHTTSS-GGGS-HHHHHHHHHHHHHHHHHSPPHHHHHHHHHHHHSEEE-HHHHHHHHHHHHHHHTTTTS-SS--TT--B-BBTB-B-HHHHHHHHHHHHTTSEEEEE---SSSS--EEEEE-HHHHHHHHHHHHHHHHHHHHHHHHHHHHSGGG-HHHHHHHHHHH-GGGB-TT--